Protein AF-T0ZXR5-F1 (afdb_monomer_lite)

Structure (mmCIF, N/CA/C/O backbone):
data_AF-T0ZXR5-F1
#
_entry.id   AF-T0ZXR5-F1
#
loop_
_atom_site.group_PDB
_atom_site.id
_atom_site.type_symbol
_atom_site.label_atom_id
_atom_site.label_alt_id
_atom_site.label_comp_id
_atom_site.label_asym_id
_atom_site.label_entity_id
_atom_site.label_seq_id
_atom_site.pdbx_PDB_ins_code
_atom_site.Cartn_x
_atom_site.Cartn_y
_atom_site.Cartn_z
_atom_site.occupancy
_atom_site.B_iso_or_equiv
_atom_site.auth_seq_id
_atom_site.auth_comp_id
_atom_site.auth_asym_id
_atom_site.auth_atom_id
_atom_site.pdbx_PDB_model_num
ATOM 1 N N . MET A 1 1 ? -4.164 -11.625 -8.139 1.00 89.75 1 MET A N 1
ATOM 2 C CA . MET A 1 1 ? -5.252 -11.918 -7.168 1.00 89.75 1 MET A CA 1
ATOM 3 C C . MET A 1 1 ? -4.743 -11.742 -5.740 1.00 89.75 1 MET A C 1
ATOM 5 O O . MET A 1 1 ? -3.574 -12.010 -5.513 1.00 89.75 1 MET A O 1
ATOM 9 N N . VAL A 1 2 ? -5.581 -11.328 -4.782 1.00 94.25 2 VAL A N 1
ATOM 10 C CA . VAL A 1 2 ? -5.263 -11.340 -3.337 1.00 94.25 2 VAL A CA 1
ATOM 11 C C . VAL A 1 2 ? -6.256 -12.265 -2.632 1.00 94.25 2 VAL A C 1
ATOM 13 O O . VAL A 1 2 ? -7.440 -12.245 -2.966 1.00 94.25 2 VAL A O 1
ATOM 16 N N . PHE A 1 3 ? -5.796 -13.089 -1.691 1.00 94.31 3 PHE A N 1
ATOM 17 C CA . PHE A 1 3 ? -6.615 -14.108 -1.032 1.00 94.31 3 PHE A CA 1
ATOM 18 C C . PHE A 1 3 ? -6.251 -14.312 0.445 1.00 94.31 3 PHE A C 1
ATOM 20 O O . PHE A 1 3 ? -5.234 -13.825 0.942 1.00 94.31 3 PHE A O 1
ATOM 27 N N . GLY A 1 4 ? -7.102 -15.062 1.147 1.00 91.69 4 GLY A N 1
ATOM 28 C CA . GLY A 1 4 ? -6.972 -15.339 2.576 1.00 91.69 4 GLY A CA 1
ATOM 29 C C . GLY A 1 4 ? -7.763 -14.367 3.448 1.00 91.69 4 GLY A C 1
ATOM 30 O O . GLY A 1 4 ? -8.623 -13.623 2.975 1.00 91.69 4 GLY A O 1
ATOM 31 N N . ALA A 1 5 ? -7.505 -14.414 4.751 1.00 88.19 5 ALA A N 1
ATOM 32 C CA . ALA A 1 5 ? -8.168 -13.569 5.738 1.00 88.19 5 ALA A CA 1
ATOM 33 C C . ALA A 1 5 ? -7.248 -13.330 6.935 1.00 88.19 5 ALA A C 1
ATOM 35 O O . ALA A 1 5 ? -6.415 -14.177 7.257 1.00 88.19 5 ALA A O 1
ATOM 36 N N . SER A 1 6 ? -7.442 -12.216 7.643 1.00 84.38 6 SER A N 1
ATOM 37 C CA . SER A 1 6 ? -6.588 -11.840 8.780 1.00 84.38 6 SER A CA 1
ATOM 38 C C . SER A 1 6 ? -6.521 -12.871 9.909 1.00 84.38 6 SER A C 1
ATOM 40 O O . SER A 1 6 ? -5.502 -12.965 10.577 1.00 84.38 6 SER A O 1
ATOM 42 N N . HIS A 1 7 ? -7.597 -13.634 10.114 1.00 83.81 7 HIS A N 1
ATOM 43 C CA . HIS A 1 7 ? -7.692 -14.694 11.127 1.00 83.81 7 HIS A CA 1
ATOM 44 C C . HIS A 1 7 ? -7.769 -16.098 10.503 1.00 83.81 7 HIS A C 1
ATOM 46 O O . HIS A 1 7 ? -8.128 -17.060 11.174 1.00 83.81 7 HIS A O 1
ATOM 52 N N . GLY A 1 8 ? -7.483 -16.214 9.202 1.00 85.19 8 GLY A N 1
ATOM 53 C CA . GLY A 1 8 ? -7.298 -17.505 8.540 1.00 85.19 8 GLY A CA 1
ATOM 54 C C . GLY A 1 8 ? -5.888 -18.053 8.770 1.00 85.19 8 GLY A C 1
ATOM 55 O O . GLY A 1 8 ? -5.073 -17.423 9.437 1.00 85.19 8 GLY A O 1
ATOM 56 N N . GLN A 1 9 ? -5.574 -19.199 8.163 1.00 88.50 9 GLN A N 1
ATOM 57 C CA . GLN A 1 9 ? -4.226 -19.784 8.235 1.00 88.50 9 GLN A CA 1
ATOM 58 C C . GLN A 1 9 ? -3.171 -18.911 7.540 1.00 88.50 9 GLN A C 1
ATOM 60 O O . GLN A 1 9 ? -2.047 -18.783 8.021 1.00 88.50 9 GLN A O 1
ATOM 65 N N . VAL A 1 10 ? -3.545 -18.297 6.414 1.00 91.75 10 VAL A N 1
ATOM 66 C CA . VAL A 1 10 ? -2.649 -17.487 5.585 1.00 91.75 10 VAL A CA 1
ATOM 67 C C . VAL A 1 10 ? -3.369 -16.272 5.003 1.00 91.75 10 VAL A C 1
ATOM 69 O O . VAL A 1 10 ? -4.596 -16.261 4.841 1.00 91.75 10 VAL A O 1
ATOM 72 N N . VAL A 1 11 ? -2.575 -15.279 4.617 1.00 93.56 11 VAL A N 1
ATOM 73 C CA . VAL A 1 11 ? -2.910 -14.312 3.566 1.00 93.56 11 VAL A CA 1
ATOM 74 C C . VAL A 1 11 ? -1.937 -14.487 2.407 1.00 93.56 11 VAL A C 1
ATOM 76 O O . VAL A 1 11 ? -0.812 -14.939 2.606 1.00 93.56 11 VAL A O 1
ATOM 79 N N . GLY A 1 12 ? -2.354 -14.158 1.190 1.00 95.94 12 GLY A N 1
ATOM 80 C CA . GLY A 1 12 ? -1.518 -14.389 0.019 1.00 95.94 12 GLY A CA 1
ATOM 81 C C . GLY A 1 12 ? -1.946 -13.605 -1.209 1.00 95.94 12 GLY A C 1
ATOM 82 O O . GLY A 1 12 ? -2.982 -12.934 -1.225 1.00 95.94 12 GLY A O 1
ATOM 83 N N . SER A 1 13 ? -1.107 -13.664 -2.233 1.00 97.00 13 SER A N 1
ATOM 84 C CA . SER A 1 13 ? -1.368 -13.071 -3.539 1.00 97.00 13 SER A CA 1
ATOM 85 C C . SER A 1 13 ? -0.806 -13.942 -4.649 1.00 97.00 13 SER A C 1
ATOM 87 O O . SER A 1 13 ? 0.154 -14.681 -4.459 1.00 97.00 13 SER A O 1
ATOM 89 N N . THR A 1 14 ? -1.414 -13.828 -5.821 1.00 97.56 14 THR A N 1
ATOM 90 C CA . THR A 1 14 ? -0.895 -14.381 -7.071 1.00 97.56 14 THR A CA 1
ATOM 91 C C . THR A 1 14 ? -0.619 -13.221 -8.017 1.00 97.56 14 THR A C 1
ATOM 93 O O . THR A 1 14 ? -1.530 -12.430 -8.299 1.00 97.56 14 THR A O 1
ATOM 96 N N . LEU A 1 15 ? 0.630 -13.105 -8.458 1.00 96.19 15 LEU A N 1
ATOM 97 C CA . LEU A 1 15 ? 1.124 -12.122 -9.413 1.00 96.19 15 LEU A CA 1
ATOM 98 C C . LEU A 1 15 ? 1.293 -12.796 -10.777 1.00 96.19 15 LEU A C 1
ATOM 100 O O . LEU A 1 15 ? 1.978 -13.808 -10.901 1.00 96.19 15 LEU A O 1
ATOM 104 N N . GLU A 1 16 ? 0.653 -12.228 -11.791 1.00 95.06 16 GLU A N 1
ATOM 105 C CA . GLU A 1 16 ? 0.584 -12.774 -13.148 1.00 95.06 16 GLU A CA 1
ATOM 106 C C . GLU A 1 16 ? 1.089 -11.749 -14.164 1.00 95.06 16 GLU A C 1
ATOM 108 O O . GLU A 1 16 ? 1.136 -10.553 -13.876 1.00 95.06 16 GLU A O 1
ATOM 113 N N . GLY A 1 17 ? 1.447 -12.221 -15.360 1.00 92.75 17 GLY A N 1
ATOM 114 C CA . GLY A 1 17 ? 1.861 -11.358 -16.471 1.00 92.75 17 GLY A CA 1
ATOM 115 C C . GLY A 1 17 ? 3.324 -10.912 -16.429 1.00 92.75 17 GLY A C 1
ATOM 116 O O . GLY A 1 17 ? 3.706 -10.027 -17.191 1.00 92.75 17 GLY A O 1
ATOM 117 N N . LEU A 1 18 ? 4.149 -11.513 -15.566 1.00 93.19 18 LEU A N 1
ATOM 118 C CA . LEU A 1 18 ? 5.586 -11.253 -15.557 1.00 93.19 18 LEU A CA 1
ATOM 119 C C . LEU A 1 18 ? 6.309 -12.049 -16.656 1.00 93.19 18 LEU A C 1
ATOM 121 O O . LEU A 1 18 ? 5.980 -13.217 -16.877 1.00 93.19 18 LEU A O 1
ATOM 125 N N . PRO A 1 19 ? 7.314 -11.455 -17.327 1.00 91.06 19 PRO A N 1
ATOM 126 C CA . PRO A 1 19 ? 8.178 -12.201 -18.232 1.00 91.06 19 PRO A CA 1
ATOM 127 C C . PRO A 1 19 ? 9.044 -13.194 -17.446 1.00 91.06 19 PRO A C 1
ATOM 129 O O . PRO A 1 19 ? 9.400 -12.933 -16.299 1.00 91.06 19 PRO A O 1
ATOM 132 N N . ALA A 1 20 ? 9.422 -14.305 -18.079 1.00 94.44 20 ALA A N 1
ATOM 133 C CA . ALA A 1 20 ? 10.407 -15.227 -17.518 1.00 94.44 20 ALA A CA 1
ATOM 134 C C . ALA A 1 20 ? 11.810 -14.590 -17.468 1.00 94.44 20 ALA A C 1
ATOM 136 O O . ALA A 1 20 ? 12.149 -13.739 -18.293 1.00 94.44 20 ALA A O 1
ATOM 137 N N . GLY A 1 21 ? 12.648 -15.044 -16.535 1.00 93.75 21 GLY A N 1
ATOM 138 C CA . GLY A 1 21 ? 14.042 -14.614 -16.395 1.00 93.75 21 GLY A CA 1
ATOM 139 C C . GLY A 1 21 ? 14.259 -13.371 -15.527 1.00 93.75 21 GLY A C 1
ATOM 140 O O . GLY A 1 21 ? 15.392 -12.918 -15.387 1.00 93.75 21 GLY A O 1
ATOM 141 N N . VAL A 1 22 ? 13.213 -12.825 -14.902 1.00 92.94 22 VAL A N 1
ATOM 142 C CA . VAL A 1 22 ? 13.363 -11.811 -13.843 1.00 92.94 22 VAL A CA 1
ATOM 143 C C . VAL A 1 22 ? 13.924 -12.470 -12.586 1.00 92.94 22 VAL A C 1
ATOM 145 O O . VAL A 1 22 ? 13.335 -13.430 -12.093 1.00 92.94 22 VAL A O 1
ATOM 148 N N . HIS A 1 23 ? 15.023 -11.936 -12.057 1.00 94.44 23 HIS A N 1
ATOM 149 C CA . HIS A 1 23 ? 15.612 -12.378 -10.793 1.00 94.44 23 HIS A CA 1
ATOM 150 C C . HIS A 1 23 ? 14.756 -11.947 -9.592 1.00 94.44 23 HIS A C 1
ATOM 152 O O . HIS A 1 23 ? 14.399 -10.773 -9.460 1.00 94.44 23 HIS A O 1
ATOM 158 N N . ILE A 1 24 ? 14.467 -12.886 -8.694 1.00 94.44 24 ILE A N 1
ATOM 159 C CA . ILE A 1 24 ? 13.686 -12.682 -7.478 1.00 94.44 24 ILE A CA 1
ATOM 160 C C . ILE A 1 24 ? 14.627 -12.525 -6.287 1.00 94.44 24 ILE A C 1
ATOM 162 O O . ILE A 1 24 ? 15.223 -13.475 -5.790 1.00 94.44 24 ILE A O 1
ATOM 166 N N . ASN A 1 25 ? 14.737 -11.296 -5.786 1.00 93.06 25 ASN A N 1
ATOM 167 C CA . ASN A 1 25 ? 15.528 -11.014 -4.596 1.00 93.06 25 ASN A CA 1
ATOM 168 C C . ASN A 1 25 ? 14.695 -11.237 -3.325 1.00 93.06 25 ASN A C 1
ATOM 170 O O . ASN A 1 25 ? 13.994 -10.337 -2.860 1.00 93.06 25 ASN A O 1
ATOM 174 N N . HIS A 1 26 ? 14.820 -12.426 -2.737 1.00 92.12 26 HIS A N 1
ATOM 175 C CA . HIS A 1 26 ? 14.153 -12.791 -1.485 1.00 92.12 26 HIS A CA 1
ATOM 176 C C . HIS A 1 26 ? 14.434 -11.812 -0.335 1.00 92.12 26 HIS A C 1
ATOM 178 O O . HIS A 1 26 ? 13.515 -11.443 0.394 1.00 92.12 26 HIS A O 1
ATOM 184 N N . ALA A 1 27 ? 15.672 -11.326 -0.204 1.00 92.19 27 ALA A N 1
ATOM 185 C CA . ALA A 1 27 ? 16.035 -10.381 0.850 1.00 92.19 27 ALA A CA 1
ATOM 186 C C . ALA A 1 27 ? 15.338 -9.022 0.674 1.00 92.19 27 ALA A C 1
ATOM 188 O O . ALA A 1 27 ? 14.903 -8.426 1.655 1.00 92.19 27 ALA A O 1
ATOM 189 N N . ALA A 1 28 ? 15.177 -8.556 -0.568 1.00 91.44 28 ALA A N 1
ATOM 190 C CA . ALA A 1 28 ? 14.430 -7.330 -0.846 1.00 91.44 28 ALA A CA 1
ATOM 191 C C . ALA A 1 28 ? 12.940 -7.483 -0.501 1.00 91.44 28 ALA A C 1
ATOM 193 O O . ALA A 1 28 ? 12.344 -6.555 0.042 1.00 91.44 28 ALA A O 1
ATOM 194 N N . ILE A 1 29 ? 12.339 -8.648 -0.774 1.00 94.12 29 ILE A N 1
ATOM 195 C CA . ILE A 1 29 ? 10.941 -8.915 -0.403 1.00 94.12 29 ILE A CA 1
ATOM 196 C C . ILE A 1 29 ? 10.772 -8.832 1.122 1.00 94.12 29 ILE A C 1
ATOM 198 O O . ILE A 1 29 ? 9.886 -8.128 1.611 1.00 94.12 29 ILE A O 1
ATOM 202 N N . GLU A 1 30 ? 11.653 -9.499 1.870 1.00 91.75 30 GLU A N 1
ATOM 203 C CA . GLU A 1 30 ? 11.654 -9.475 3.337 1.00 91.75 30 GLU A CA 1
ATOM 204 C C . GLU A 1 30 ? 11.908 -8.067 3.894 1.00 91.75 30 GLU A C 1
ATOM 206 O O . GLU A 1 30 ? 11.283 -7.666 4.874 1.00 91.75 30 GLU A O 1
ATOM 211 N N . GLU A 1 31 ? 12.754 -7.261 3.247 1.00 90.31 31 GLU A N 1
ATOM 212 C CA . GLU A 1 31 ? 12.958 -5.862 3.625 1.00 90.31 31 GLU A CA 1
ATOM 213 C C . GLU A 1 31 ? 11.668 -5.041 3.473 1.00 90.31 31 GLU A C 1
ATOM 215 O O . GLU A 1 31 ? 11.282 -4.302 4.383 1.00 90.31 31 GLU A O 1
ATOM 220 N N . TRP A 1 32 ? 10.960 -5.179 2.349 1.00 92.00 32 TRP A N 1
ATOM 221 C CA . TRP A 1 32 ? 9.698 -4.473 2.114 1.00 92.00 32 TRP A CA 1
ATOM 222 C C . TRP A 1 32 ? 8.589 -4.913 3.070 1.00 92.00 32 TRP A C 1
ATOM 224 O O . TRP A 1 32 ? 7.874 -4.063 3.610 1.00 92.00 32 TRP A O 1
ATOM 234 N N . LEU A 1 33 ? 8.472 -6.214 3.337 1.00 91.44 33 LEU A N 1
ATOM 235 C CA . LEU A 1 33 ? 7.557 -6.734 4.353 1.00 91.44 33 LEU A CA 1
ATOM 236 C C . LEU A 1 33 ? 7.941 -6.227 5.744 1.00 91.44 33 LEU A C 1
ATOM 238 O O . LEU A 1 33 ? 7.082 -5.746 6.481 1.00 91.44 33 LEU A O 1
ATOM 242 N N . GLY A 1 34 ? 9.235 -6.211 6.062 1.00 88.56 34 GLY A N 1
ATOM 243 C CA . GLY A 1 34 ? 9.785 -5.642 7.286 1.00 88.56 34 GLY A CA 1
ATOM 244 C C . GLY A 1 34 ? 9.443 -4.165 7.470 1.00 88.56 34 GLY A C 1
ATOM 245 O O . GLY A 1 34 ? 9.135 -3.758 8.582 1.00 88.56 34 GLY A O 1
ATOM 246 N N . ARG A 1 35 ? 9.410 -3.369 6.393 1.00 87.38 35 ARG A N 1
ATOM 247 C CA . ARG A 1 35 ? 8.976 -1.958 6.419 1.00 87.38 35 ARG A CA 1
ATOM 248 C C . ARG A 1 35 ? 7.471 -1.789 6.652 1.00 87.38 35 ARG A C 1
ATOM 250 O O . ARG A 1 35 ? 7.066 -0.730 7.127 1.00 87.38 35 ARG A O 1
ATOM 257 N N . ARG A 1 36 ? 6.662 -2.787 6.284 1.00 88.31 36 ARG A N 1
ATOM 258 C CA . ARG A 1 36 ? 5.198 -2.814 6.457 1.00 88.31 36 ARG A CA 1
ATOM 259 C C . ARG A 1 36 ? 4.783 -3.290 7.849 1.00 88.31 36 ARG A C 1
ATOM 261 O O . ARG A 1 36 ? 3.704 -2.912 8.307 1.00 88.31 36 ARG A O 1
ATOM 268 N N . LYS A 1 37 ? 5.586 -4.155 8.481 1.00 80.31 37 LYS A N 1
ATOM 269 C CA . LYS A 1 37 ? 5.245 -4.809 9.750 1.00 80.31 37 LYS A CA 1
ATOM 270 C C . LYS A 1 3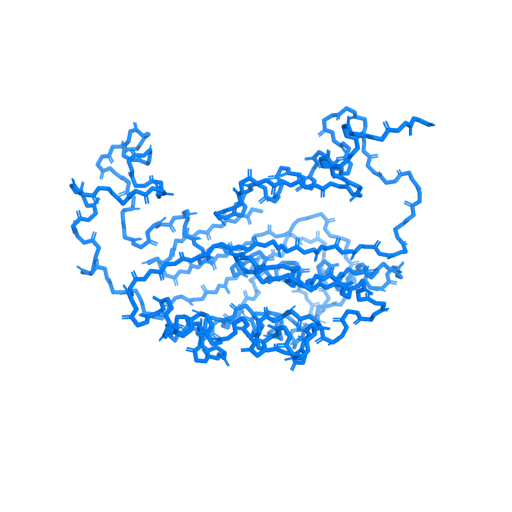7 ? 4.727 -3.801 10.793 1.00 80.31 37 LYS A C 1
ATOM 272 O O . LYS A 1 37 ? 5.284 -2.712 10.940 1.00 80.31 37 LYS A O 1
ATOM 277 N N . PRO A 1 38 ? 3.673 -4.151 11.548 1.00 63.84 38 PRO A N 1
ATOM 278 C CA . PRO A 1 38 ? 3.376 -3.451 12.790 1.00 63.84 38 PRO A CA 1
ATOM 279 C C . PRO A 1 38 ? 4.547 -3.612 13.780 1.00 63.84 38 PRO A C 1
ATOM 281 O O . PRO A 1 38 ? 5.383 -4.497 13.623 1.00 63.84 38 PRO A O 1
ATOM 284 N N . SER A 1 39 ? 4.612 -2.771 14.809 1.00 56.81 39 SER A N 1
ATOM 285 C CA . SER A 1 39 ? 5.613 -2.833 15.888 1.00 56.81 39 SER A CA 1
ATOM 286 C C . SER A 1 39 ? 7.053 -2.420 15.529 1.00 56.81 39 SER A C 1
ATOM 288 O O . SER A 1 39 ? 7.952 -2.615 16.342 1.00 56.81 39 SER A O 1
ATOM 290 N N . ILE A 1 40 ? 7.306 -1.795 14.370 1.00 57.97 40 ILE A N 1
ATOM 291 C CA . ILE A 1 40 ? 8.646 -1.249 14.032 1.00 57.97 40 ILE A CA 1
ATOM 292 C C . ILE A 1 40 ? 9.024 -0.085 14.966 1.00 57.97 40 ILE A C 1
ATOM 294 O O . ILE A 1 40 ? 10.199 0.209 15.186 1.00 57.97 40 ILE A O 1
ATOM 298 N N . SER A 1 41 ? 8.025 0.603 15.516 1.00 60.06 41 SER A N 1
ATOM 299 C CA . SER A 1 41 ? 8.218 1.740 16.412 1.00 60.06 41 SER A CA 1
ATOM 300 C C . SER A 1 41 ? 7.101 1.838 17.443 1.00 60.06 41 SER A C 1
ATOM 302 O O . SER A 1 41 ? 6.017 1.272 17.279 1.00 60.06 41 SER A O 1
ATOM 304 N N . GLU A 1 42 ? 7.345 2.620 18.494 1.00 68.75 42 GLU A N 1
ATOM 305 C CA . GLU A 1 42 ? 6.411 2.817 19.606 1.00 68.75 42 GLU A CA 1
ATOM 306 C C . GLU A 1 42 ? 5.082 3.492 19.214 1.00 68.75 42 GLU A C 1
ATOM 308 O O . GLU A 1 42 ? 4.182 3.601 20.040 1.00 68.75 42 GLU A O 1
ATOM 313 N N . ILE A 1 43 ? 4.970 3.961 17.969 1.00 65.88 43 ILE A N 1
ATOM 314 C CA . ILE A 1 43 ? 3.788 4.624 17.401 1.00 65.88 43 ILE A CA 1
ATOM 315 C C . ILE A 1 43 ? 2.925 3.683 16.542 1.00 65.88 43 ILE A C 1
ATOM 317 O O . ILE A 1 43 ? 1.961 4.123 15.921 1.00 65.88 43 ILE A O 1
ATOM 321 N N . THR A 1 44 ? 3.274 2.397 16.468 1.00 67.12 44 THR A N 1
ATOM 322 C CA . THR A 1 44 ? 2.551 1.388 15.676 1.00 67.12 44 THR A CA 1
ATOM 323 C C . THR A 1 44 ? 1.880 0.348 16.574 1.00 67.12 44 THR A C 1
ATOM 325 O O . THR A 1 44 ? 2.175 0.245 17.764 1.00 67.12 44 THR A O 1
ATOM 328 N N . THR A 1 45 ? 0.933 -0.421 16.028 1.00 61.53 45 THR A N 1
ATOM 329 C CA . THR A 1 45 ? 0.216 -1.455 16.795 1.00 61.53 45 THR A CA 1
ATOM 330 C C . THR A 1 45 ? 1.177 -2.528 17.302 1.00 61.53 45 THR A C 1
ATOM 332 O O . THR A 1 45 ? 2.029 -2.939 16.530 1.00 61.53 45 THR A O 1
ATOM 335 N N . GLN A 1 46 ? 0.967 -3.060 18.509 1.00 55.81 46 GLN A N 1
ATOM 336 C CA . GLN A 1 46 ? 1.839 -4.053 19.168 1.00 55.81 46 GLN A CA 1
ATOM 337 C C . GLN A 1 46 ? 1.667 -5.507 18.680 1.00 55.81 46 GLN A C 1
ATOM 339 O O . GLN A 1 46 ? 1.957 -6.447 19.413 1.00 55.81 46 GLN A O 1
ATOM 344 N N . ARG A 1 47 ? 1.116 -5.732 17.482 1.00 61.50 47 ARG A N 1
ATOM 345 C CA . ARG A 1 47 ? 0.949 -7.104 16.979 1.00 61.50 47 ARG A CA 1
ATOM 346 C C . ARG A 1 47 ? 2.298 -7.656 16.545 1.00 61.50 47 ARG A C 1
ATOM 348 O O . ARG A 1 47 ? 3.015 -6.990 15.798 1.00 61.50 47 ARG A O 1
ATOM 355 N N . GLU A 1 48 ? 2.606 -8.875 16.968 1.00 60.47 48 GLU A N 1
ATOM 356 C CA . GLU A 1 48 ? 3.771 -9.611 16.489 1.00 60.47 48 GLU A CA 1
ATOM 357 C C . GLU A 1 48 ? 3.379 -10.413 15.243 1.00 60.47 48 GLU A C 1
ATOM 359 O O . GLU A 1 48 ? 2.810 -11.500 15.304 1.00 60.47 48 GLU A O 1
ATOM 364 N N . GLU A 1 49 ? 3.649 -9.839 14.072 1.00 66.19 49 GLU A N 1
ATOM 365 C CA . GLU A 1 49 ? 3.485 -10.521 12.790 1.00 66.19 49 GLU A CA 1
ATOM 366 C C . GLU A 1 49 ? 4.879 -10.773 12.201 1.00 66.19 49 GLU A C 1
ATOM 368 O O . GLU A 1 49 ? 5.608 -9.840 11.867 1.00 66.19 49 GLU A O 1
ATOM 373 N N . ASP A 1 50 ? 5.274 -12.043 12.079 1.00 66.00 50 ASP A N 1
ATOM 374 C CA . ASP A 1 50 ? 6.612 -12.401 11.584 1.00 66.00 50 ASP A CA 1
ATOM 375 C C . ASP A 1 50 ? 6.765 -12.181 10.067 1.00 66.00 50 ASP A C 1
ATOM 377 O O . ASP A 1 50 ? 7.874 -12.208 9.557 1.00 66.00 50 ASP A O 1
ATOM 381 N N . ASP A 1 51 ? 5.664 -11.924 9.346 1.00 72.69 51 ASP A N 1
ATOM 382 C CA . ASP A 1 51 ? 5.552 -11.717 7.886 1.00 72.69 51 ASP A CA 1
ATOM 383 C C . ASP A 1 51 ? 6.552 -12.462 7.006 1.00 72.69 51 ASP A C 1
ATOM 385 O O . ASP A 1 51 ? 6.956 -11.946 5.972 1.00 72.69 51 ASP A O 1
ATOM 389 N N . SER A 1 52 ? 6.924 -13.683 7.379 1.00 83.19 52 SER A N 1
ATOM 390 C CA . SER A 1 52 ? 7.774 -14.494 6.522 1.00 83.19 52 SER A CA 1
ATOM 391 C C . SER A 1 52 ? 6.960 -14.928 5.312 1.00 83.19 52 SER A C 1
ATOM 393 O O . SER A 1 52 ? 5.877 -15.515 5.453 1.00 83.19 52 SER A O 1
ATOM 395 N N . VAL A 1 53 ? 7.465 -14.604 4.124 1.00 92.25 53 VAL A N 1
ATOM 396 C CA . VAL A 1 53 ? 6.808 -14.960 2.870 1.00 92.25 53 VAL A CA 1
ATOM 397 C C . VAL A 1 53 ? 7.338 -16.290 2.352 1.00 92.25 53 VAL A C 1
ATOM 399 O O . VAL A 1 53 ? 8.535 -16.562 2.357 1.00 92.25 53 VAL A O 1
ATOM 402 N N . SER A 1 54 ? 6.442 -17.141 1.864 1.00 94.62 54 SER A N 1
ATOM 403 C CA . SER A 1 54 ? 6.806 -18.318 1.077 1.00 94.62 54 SER A CA 1
ATOM 404 C C . SER A 1 54 ? 6.286 -18.164 -0.345 1.00 94.62 54 SER A C 1
ATOM 406 O O . SER A 1 54 ? 5.129 -17.796 -0.557 1.00 94.62 54 SER A O 1
ATOM 408 N N . ILE A 1 55 ? 7.145 -18.455 -1.319 1.00 96.31 55 ILE A N 1
ATOM 409 C CA . ILE A 1 55 ? 6.787 -18.486 -2.737 1.00 96.31 55 ILE A CA 1
ATOM 410 C C . ILE A 1 55 ? 6.443 -19.930 -3.098 1.00 96.31 55 ILE A C 1
ATOM 412 O O . ILE A 1 55 ? 7.255 -20.829 -2.898 1.00 96.31 55 ILE A O 1
ATOM 416 N N . LEU A 1 56 ? 5.226 -20.158 -3.590 1.00 96.50 56 LEU A N 1
ATOM 417 C CA . LEU A 1 56 ? 4.715 -21.495 -3.907 1.00 96.50 56 LEU A CA 1
ATOM 418 C C . LEU A 1 56 ? 4.877 -21.889 -5.379 1.00 96.50 56 LEU A C 1
ATOM 420 O O . LEU A 1 56 ? 4.850 -23.075 -5.697 1.00 96.50 56 LEU A O 1
ATOM 424 N N . SER A 1 57 ? 4.972 -20.914 -6.283 1.00 96.81 57 SER A N 1
ATOM 425 C CA . SER A 1 57 ? 4.991 -21.131 -7.734 1.00 96.81 57 SER A CA 1
ATOM 426 C C . SER A 1 57 ? 5.664 -19.968 -8.458 1.00 96.81 57 SER A C 1
ATOM 428 O O . SER A 1 57 ? 5.904 -18.926 -7.848 1.00 96.81 57 SER A O 1
ATOM 430 N N . GLY A 1 58 ? 5.921 -20.127 -9.759 1.00 95.88 58 GLY A N 1
ATOM 431 C CA . GLY A 1 58 ? 6.360 -19.037 -10.636 1.00 95.88 58 GLY A CA 1
ATOM 432 C C . GLY A 1 58 ? 7.849 -18.711 -10.580 1.00 95.88 58 GLY A C 1
ATOM 433 O O . GLY A 1 58 ? 8.288 -17.788 -11.263 1.00 95.88 58 GLY A O 1
ATOM 434 N N . VAL A 1 59 ? 8.623 -19.433 -9.763 1.00 96.88 59 VAL A N 1
ATOM 435 C CA . VAL A 1 59 ? 10.054 -19.196 -9.546 1.00 96.88 59 VAL A CA 1
ATOM 436 C C . VAL A 1 59 ? 10.815 -20.516 -9.584 1.00 96.88 59 VAL A C 1
ATOM 438 O O . VAL A 1 59 ? 10.438 -21.484 -8.923 1.00 96.88 59 VAL A O 1
ATOM 441 N N . LYS A 1 60 ? 11.914 -20.533 -10.335 1.00 96.44 60 LYS A N 1
ATOM 442 C CA . LYS A 1 60 ? 12.876 -21.626 -10.416 1.00 96.44 60 LYS A CA 1
ATOM 443 C C . LYS A 1 60 ? 14.290 -21.050 -10.376 1.00 96.44 60 LYS A C 1
ATOM 445 O O . LYS A 1 60 ? 14.604 -20.157 -11.154 1.00 96.44 60 LYS A O 1
ATOM 450 N N . ASP A 1 61 ? 15.129 -21.584 -9.489 1.00 95.56 61 ASP A N 1
ATOM 451 C CA . ASP A 1 61 ? 16.526 -21.159 -9.314 1.00 95.56 61 ASP A CA 1
ATOM 452 C C . ASP A 1 61 ? 16.670 -19.633 -9.099 1.00 95.56 61 ASP A C 1
ATOM 454 O O . ASP A 1 61 ? 17.559 -19.008 -9.663 1.00 95.56 61 ASP A O 1
ATOM 458 N N . ASP A 1 62 ? 15.764 -19.029 -8.318 1.00 95.50 62 ASP A N 1
ATOM 459 C CA . ASP A 1 62 ? 15.636 -17.576 -8.072 1.00 95.50 62 ASP A CA 1
ATOM 460 C C . ASP A 1 62 ? 15.251 -16.718 -9.293 1.00 95.50 62 ASP A C 1
ATOM 462 O O . ASP A 1 62 ? 15.281 -15.488 -9.233 1.00 95.50 62 ASP A O 1
ATOM 466 N N . PHE A 1 63 ? 14.811 -17.328 -10.396 1.00 96.56 63 PHE A N 1
ATOM 467 C CA . PHE A 1 63 ? 14.289 -16.620 -11.565 1.00 96.56 63 PHE A CA 1
ATOM 468 C C . PHE A 1 63 ? 12.828 -16.956 -11.825 1.00 96.56 63 PHE A C 1
ATOM 470 O O . PHE A 1 63 ? 12.375 -18.082 -11.630 1.00 96.56 63 PHE A O 1
ATOM 477 N N . THR A 1 64 ? 12.081 -15.975 -12.316 1.00 96.50 64 THR A N 1
ATOM 478 C CA . THR A 1 64 ? 10.716 -16.201 -12.796 1.00 96.50 64 THR A CA 1
ATOM 479 C C . THR A 1 64 ? 10.703 -17.169 -13.975 1.00 96.50 64 THR A C 1
ATOM 481 O O . THR A 1 64 ? 11.507 -17.049 -14.901 1.00 96.50 64 THR A O 1
ATOM 484 N N . ASP A 1 65 ? 9.777 -18.123 -13.969 1.00 95.56 65 ASP A N 1
ATOM 485 C CA . ASP A 1 65 ? 9.650 -19.130 -15.034 1.00 95.56 65 ASP A CA 1
ATOM 486 C C . ASP A 1 65 ? 8.576 -18.780 -16.085 1.00 95.56 65 ASP A C 1
ATOM 488 O O . ASP A 1 65 ? 8.354 -19.535 -17.031 1.00 95.56 65 ASP A O 1
ATOM 492 N N . GLY A 1 66 ? 7.931 -17.616 -15.938 1.00 93.88 66 GLY A N 1
ATOM 493 C CA . GLY A 1 66 ? 6.845 -17.130 -16.797 1.00 93.88 66 GLY A CA 1
ATOM 494 C C . GLY A 1 66 ? 5.452 -17.612 -16.381 1.00 93.88 66 GLY A C 1
ATOM 495 O O . GLY A 1 66 ? 4.457 -17.153 -16.943 1.00 93.88 66 GLY A O 1
ATOM 496 N N . SER A 1 67 ? 5.354 -18.507 -15.395 1.00 96.69 67 SER A N 1
ATOM 497 C CA . SER A 1 67 ? 4.088 -18.882 -14.767 1.00 96.69 67 SER A CA 1
ATOM 498 C C . SER A 1 67 ? 3.739 -17.939 -13.598 1.00 96.69 67 SER A C 1
ATOM 500 O O . SER A 1 67 ? 4.591 -17.176 -13.133 1.00 96.69 67 SER A O 1
ATOM 502 N N . PRO A 1 68 ? 2.480 -17.935 -13.120 1.00 97.44 68 PRO A N 1
ATOM 503 C CA . PRO A 1 68 ? 2.061 -17.104 -11.993 1.00 97.44 68 PRO A CA 1
ATOM 504 C C . PRO A 1 68 ? 2.899 -17.315 -10.724 1.00 97.44 68 PRO A C 1
ATOM 506 O O . PRO A 1 68 ? 3.063 -18.448 -10.257 1.00 97.44 68 PRO A O 1
ATOM 509 N N . ILE A 1 69 ? 3.345 -16.220 -10.103 1.00 97.50 69 ILE A N 1
ATOM 510 C CA . ILE A 1 69 ? 4.029 -16.260 -8.806 1.00 97.50 69 ILE A CA 1
ATOM 511 C C . ILE A 1 69 ? 2.990 -16.202 -7.698 1.00 97.50 69 ILE A C 1
ATOM 513 O O . ILE A 1 69 ? 2.235 -15.235 -7.610 1.00 97.50 69 ILE A O 1
ATOM 517 N N . THR A 1 70 ? 2.966 -17.205 -6.825 1.00 97.94 70 THR A N 1
ATOM 518 C CA . THR A 1 70 ? 2.055 -17.226 -5.674 1.00 97.94 70 THR A CA 1
ATOM 519 C C . THR A 1 70 ? 2.825 -17.036 -4.377 1.00 97.94 70 THR A C 1
ATOM 521 O O . THR A 1 70 ? 3.694 -17.838 -4.047 1.00 97.94 70 THR A O 1
ATOM 524 N N . PHE A 1 71 ? 2.463 -16.003 -3.622 1.00 97.12 71 PHE A N 1
ATOM 525 C CA . PHE A 1 71 ? 2.993 -15.688 -2.301 1.00 97.12 71 PHE A CA 1
ATOM 526 C C . PHE A 1 71 ? 2.002 -16.115 -1.222 1.00 97.12 71 PHE A C 1
ATOM 528 O O . PHE A 1 71 ? 0.805 -15.828 -1.320 1.00 97.12 71 PHE A O 1
ATOM 535 N N . ILE A 1 72 ? 2.507 -16.728 -0.155 1.00 96.19 72 ILE A N 1
ATOM 536 C CA . ILE A 1 72 ? 1.757 -16.970 1.077 1.00 96.19 72 ILE A CA 1
ATOM 537 C C . ILE A 1 72 ? 2.508 -16.404 2.276 1.00 96.19 72 ILE A C 1
ATOM 539 O O . ILE A 1 72 ? 3.732 -16.454 2.345 1.00 96.19 72 ILE A O 1
ATOM 543 N N . ILE A 1 73 ? 1.756 -15.874 3.231 1.00 93.56 73 ILE A N 1
ATOM 544 C CA . ILE A 1 73 ? 2.258 -15.362 4.500 1.00 93.56 73 ILE A CA 1
ATOM 545 C C . ILE A 1 73 ? 1.381 -15.973 5.592 1.00 93.56 73 ILE A C 1
ATOM 547 O O . ILE A 1 73 ? 0.162 -15.770 5.609 1.00 93.56 73 ILE A O 1
ATOM 551 N N . ALA A 1 74 ? 1.991 -16.746 6.488 1.00 90.56 74 ALA A N 1
ATOM 552 C CA . ALA A 1 74 ? 1.279 -17.393 7.584 1.00 90.56 74 ALA A CA 1
ATOM 553 C C . ALA A 1 74 ? 0.845 -16.373 8.648 1.00 90.56 74 ALA A C 1
ATOM 555 O O . ALA A 1 74 ? 1.583 -15.443 8.983 1.00 90.56 74 ALA A O 1
ATOM 556 N N . ASN A 1 75 ? -0.351 -16.557 9.207 1.00 86.50 75 ASN A N 1
ATOM 557 C CA . ASN A 1 75 ? -0.789 -15.805 10.381 1.00 86.50 75 ASN A CA 1
ATOM 558 C C . ASN A 1 75 ? -0.407 -16.591 11.648 1.00 86.50 75 ASN A C 1
ATOM 560 O O . ASN A 1 75 ? -0.699 -17.782 11.733 1.00 86.50 75 ASN A O 1
ATOM 564 N N . LYS A 1 76 ? 0.236 -15.939 12.628 1.00 73.50 76 LYS A N 1
ATOM 565 C CA . LYS A 1 76 ? 0.625 -16.570 13.908 1.00 73.50 76 LYS A CA 1
ATOM 566 C C . LYS A 1 76 ? -0.443 -16.409 14.995 1.00 73.50 76 LYS A C 1
ATOM 568 O O . LYS A 1 76 ? -0.854 -17.401 15.582 1.00 73.50 76 LYS A O 1
ATOM 573 N N . ASP A 1 77 ? -0.952 -15.190 15.185 1.00 61.16 77 ASP A N 1
ATOM 574 C CA . ASP A 1 77 ? -1.828 -14.844 16.315 1.00 61.16 77 ASP A CA 1
ATOM 575 C C . ASP A 1 77 ? -3.235 -14.419 15.883 1.00 61.16 77 ASP A C 1
ATOM 577 O O . ASP A 1 77 ? -3.665 -13.272 16.038 1.00 61.16 77 ASP A O 1
ATOM 581 N N . ALA A 1 78 ? -4.003 -15.370 15.354 1.00 59.94 78 ALA A N 1
ATOM 582 C CA . ALA A 1 78 ? -5.444 -15.191 15.260 1.00 59.94 78 ALA A CA 1
ATOM 583 C C . ALA A 1 78 ? -6.060 -15.490 16.635 1.00 59.94 78 ALA A C 1
ATOM 585 O O . ALA A 1 78 ? -6.179 -16.653 17.009 1.00 59.94 78 ALA A O 1
ATOM 586 N N . MET A 1 79 ? -6.465 -14.457 17.382 1.00 62.94 79 MET A N 1
ATOM 587 C CA . MET A 1 79 ? -7.288 -14.595 18.594 1.00 62.94 79 MET A CA 1
ATOM 588 C C . MET A 1 79 ? -8.744 -14.223 18.267 1.00 62.94 79 MET A C 1
ATOM 590 O O . MET A 1 79 ? -9.105 -13.044 18.314 1.00 62.94 79 MET A O 1
ATOM 594 N N . PRO A 1 80 ? -9.610 -15.192 17.913 1.00 62.00 80 PRO A N 1
ATOM 595 C CA . PRO A 1 80 ? -10.952 -14.898 17.407 1.00 62.00 80 PRO A CA 1
ATOM 596 C C . PRO A 1 80 ? -11.882 -14.290 18.466 1.00 62.00 80 PRO A C 1
ATOM 598 O O . PRO A 1 80 ? -12.794 -13.539 18.123 1.00 62.00 80 PRO A O 1
ATOM 601 N N . SER A 1 81 ? -11.637 -14.582 19.749 1.00 62.22 81 SER A N 1
ATOM 602 C CA . SER A 1 81 ? -12.491 -14.204 20.885 1.00 62.22 81 SER A CA 1
ATOM 603 C C . SER A 1 81 ? -12.652 -12.694 21.074 1.00 62.22 81 SER A C 1
ATOM 605 O O . SER A 1 81 ? -13.694 -12.256 21.553 1.00 62.22 81 SER A O 1
ATOM 607 N N . HIS A 1 82 ? -11.682 -11.880 20.648 1.00 68.00 82 HIS A N 1
ATOM 608 C CA . HIS A 1 82 ? -11.749 -10.418 20.768 1.00 68.00 82 HIS A CA 1
ATOM 609 C C . HIS A 1 82 ? -12.780 -9.749 19.845 1.00 68.00 82 HIS A C 1
ATOM 611 O O . HIS A 1 82 ? -13.010 -8.547 19.964 1.00 68.00 82 HIS A O 1
ATOM 617 N N . TYR A 1 83 ? -13.395 -10.491 18.919 1.00 71.75 83 TYR A N 1
ATOM 618 C CA . TYR A 1 83 ? -14.243 -9.926 17.863 1.00 71.75 83 TYR A CA 1
ATOM 619 C C . TYR A 1 83 ? -15.692 -10.415 17.896 1.00 71.75 83 TYR A C 1
ATOM 621 O O . TYR A 1 83 ? -16.460 -10.078 16.996 1.00 71.75 83 TYR A O 1
ATOM 629 N N . GLU A 1 84 ? -16.090 -11.184 18.911 1.00 76.69 84 GLU A N 1
ATOM 630 C CA . GLU A 1 84 ? -17.454 -11.721 19.018 1.00 76.69 84 GLU A CA 1
ATOM 631 C C . GLU A 1 84 ? -18.522 -10.617 19.069 1.00 76.69 84 GLU A C 1
ATOM 633 O O . GLU A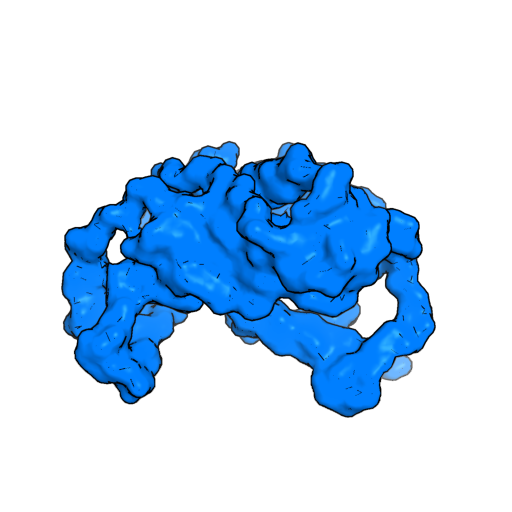 1 84 ? -19.566 -10.736 18.427 1.00 76.69 84 GLU A O 1
ATOM 638 N N . ASP A 1 85 ? -18.218 -9.486 19.707 1.00 81.19 85 ASP A N 1
ATOM 639 C CA . ASP A 1 85 ? -19.114 -8.326 19.765 1.00 81.19 85 ASP A CA 1
ATOM 640 C C . ASP A 1 85 ? -19.427 -7.738 18.375 1.00 81.19 85 ASP A C 1
ATOM 642 O O . ASP A 1 85 ? -20.502 -7.168 18.167 1.00 81.19 85 ASP A O 1
ATOM 646 N N . LEU A 1 86 ? -18.544 -7.923 17.381 1.00 81.88 86 LEU A N 1
ATOM 647 C CA . LEU A 1 86 ? -18.756 -7.437 16.009 1.00 81.88 86 LEU A CA 1
ATOM 648 C C . LEU A 1 86 ? -19.887 -8.171 15.277 1.00 81.88 86 LEU A C 1
ATOM 650 O O . LEU A 1 86 ? -20.328 -7.733 14.206 1.00 81.88 86 LEU A O 1
ATOM 654 N N . LYS A 1 87 ? -20.397 -9.273 15.843 1.00 81.56 87 LYS A N 1
ATOM 655 C CA . LYS A 1 87 ? -21.606 -9.935 15.342 1.00 81.56 87 LYS A CA 1
ATOM 656 C C . LYS A 1 87 ? -22.809 -9.004 15.353 1.00 81.56 87 LYS A C 1
ATOM 658 O O . LYS A 1 87 ? -23.580 -9.009 14.394 1.00 81.56 87 LYS A O 1
ATOM 663 N N . THR A 1 88 ? -22.952 -8.216 16.414 1.00 86.12 88 THR A N 1
ATOM 664 C CA . THR A 1 88 ? -24.144 -7.400 16.680 1.00 86.12 88 THR A CA 1
ATOM 665 C C . THR A 1 88 ? -23.835 -5.909 16.777 1.00 86.12 88 THR A C 1
ATOM 667 O O . THR A 1 88 ? -24.752 -5.094 16.704 1.00 86.12 88 THR A O 1
ATOM 670 N N . ARG A 1 89 ? -22.557 -5.530 16.902 1.00 89.56 89 ARG A N 1
ATOM 671 C CA . ARG A 1 89 ? -22.115 -4.141 17.079 1.00 89.56 89 ARG A CA 1
ATOM 672 C C . ARG A 1 89 ? -21.106 -3.757 15.989 1.00 89.56 89 ARG A C 1
ATOM 674 O O . ARG A 1 89 ? -19.901 -3.856 16.216 1.00 89.56 89 ARG A O 1
ATOM 681 N N . PRO A 1 90 ? -21.568 -3.339 14.793 1.00 89.81 90 PRO A N 1
ATOM 682 C CA . PRO A 1 90 ? -20.668 -2.917 13.723 1.00 89.81 90 PRO A CA 1
ATOM 683 C C . PRO A 1 90 ? -19.895 -1.656 14.126 1.00 89.81 90 PRO A C 1
ATOM 685 O O . PRO A 1 90 ? -20.468 -0.722 14.691 1.00 89.81 90 PRO A O 1
ATOM 688 N N . ARG A 1 91 ? -18.596 -1.605 13.815 1.00 90.56 91 ARG A N 1
ATOM 689 C CA . ARG A 1 91 ? -17.762 -0.437 14.118 1.00 90.56 91 ARG A CA 1
ATOM 690 C C . ARG A 1 91 ? -18.040 0.689 13.118 1.00 90.56 91 ARG A C 1
ATOM 692 O O . ARG A 1 91 ? -18.019 0.442 11.907 1.00 90.56 91 ARG A O 1
ATOM 699 N N . PRO A 1 92 ? -18.227 1.938 13.580 1.00 91.88 92 PRO A N 1
ATOM 700 C CA . PRO A 1 92 ? -18.265 3.093 12.694 1.00 91.88 92 PRO A CA 1
ATOM 701 C C . PRO A 1 92 ? -17.022 3.160 11.794 1.00 91.88 92 PRO A C 1
ATOM 703 O O . PRO A 1 92 ? -15.910 2.823 12.208 1.00 91.88 92 PRO A O 1
ATOM 706 N N . GLY A 1 93 ? -17.223 3.545 10.533 1.00 89.38 93 GLY A N 1
ATOM 707 C CA . GLY A 1 93 ? -16.153 3.664 9.536 1.00 89.38 93 GLY A CA 1
ATOM 708 C C . GLY A 1 93 ? -15.596 2.343 8.986 1.00 89.38 93 GLY A C 1
ATOM 709 O O . GLY A 1 93 ? -14.801 2.380 8.049 1.00 89.38 93 GLY A O 1
ATOM 710 N N . HIS A 1 94 ? -16.022 1.187 9.507 1.00 90.88 94 HIS A N 1
ATOM 711 C CA . HIS A 1 94 ? -15.593 -0.134 9.040 1.00 90.88 94 HIS A CA 1
ATOM 712 C C . HIS A 1 94 ? -16.646 -0.814 8.157 1.00 90.88 94 H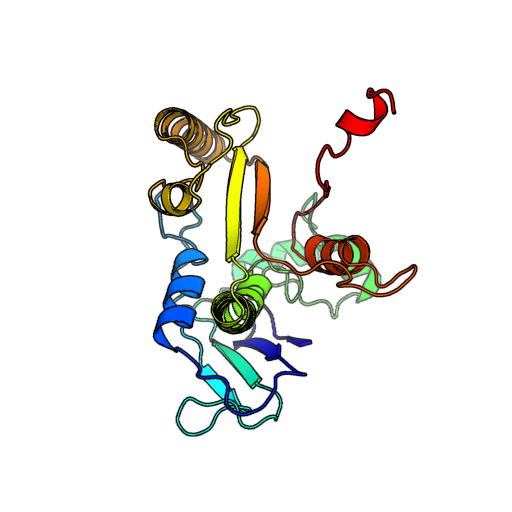IS A C 1
ATOM 714 O O . HIS A 1 94 ? -17.818 -0.441 8.126 1.00 90.88 94 HIS A O 1
ATOM 720 N N . ALA A 1 95 ? -16.224 -1.869 7.459 1.00 90.56 95 ALA A N 1
ATOM 721 C CA . ALA A 1 95 ? -17.075 -2.646 6.561 1.00 90.56 95 ALA A CA 1
ATOM 722 C C . ALA A 1 95 ? -18.006 -3.649 7.274 1.00 90.56 95 ALA A C 1
ATOM 724 O O . ALA A 1 95 ? -18.683 -4.426 6.609 1.00 90.56 95 ALA A O 1
ATOM 725 N N . ASP A 1 96 ? -18.052 -3.663 8.610 1.00 90.75 96 ASP A N 1
ATOM 726 C CA . ASP A 1 96 ? -18.766 -4.689 9.383 1.00 90.75 96 ASP A CA 1
ATOM 727 C C . ASP A 1 96 ? -20.258 -4.775 8.996 1.00 90.75 96 ASP A C 1
ATOM 729 O O . ASP A 1 96 ? -20.782 -5.867 8.756 1.00 90.75 96 ASP A O 1
ATOM 733 N N . LEU A 1 97 ? -20.934 -3.622 8.880 1.00 92.12 97 LEU A N 1
ATOM 734 C CA . LEU A 1 97 ? -22.356 -3.547 8.523 1.00 92.12 97 LEU A CA 1
ATOM 735 C C . LEU A 1 97 ? -22.604 -3.879 7.048 1.00 92.12 97 LEU A C 1
ATOM 737 O O . LEU A 1 97 ? -23.524 -4.629 6.732 1.00 92.12 97 LEU A O 1
ATOM 741 N N . THR A 1 98 ? -21.788 -3.347 6.138 1.00 93.06 98 THR A N 1
ATOM 742 C CA . THR A 1 98 ? -21.962 -3.583 4.697 1.00 93.06 98 THR A CA 1
ATOM 743 C C . THR A 1 98 ? -21.664 -5.035 4.327 1.00 93.06 98 THR A C 1
ATOM 745 O O . THR A 1 98 ? -22.366 -5.610 3.496 1.00 93.06 98 THR A O 1
ATOM 748 N N . LEU A 1 99 ? -20.695 -5.674 4.993 1.00 91.50 99 LEU A N 1
ATOM 749 C CA . LEU A 1 99 ? -20.456 -7.113 4.882 1.00 91.50 99 LEU A CA 1
ATOM 750 C C . LEU A 1 99 ? -21.649 -7.927 5.378 1.00 91.50 99 LEU A C 1
ATOM 752 O O . LEU A 1 99 ? -22.003 -8.912 4.736 1.00 91.50 99 LEU A O 1
ATOM 756 N N . PHE A 1 100 ? -22.279 -7.529 6.486 1.00 92.12 100 PHE A N 1
ATOM 757 C CA . PHE A 1 100 ? -23.497 -8.187 6.956 1.00 92.12 100 PHE A CA 1
ATOM 758 C C . PHE A 1 100 ? -24.651 -8.040 5.972 1.00 92.12 100 PHE A C 1
ATOM 760 O O . PHE A 1 100 ? -25.290 -9.029 5.640 1.00 92.12 100 PHE A O 1
ATOM 767 N N . MET A 1 101 ? -24.877 -6.842 5.437 1.00 94.00 101 MET A N 1
ATOM 768 C CA . MET A 1 101 ? -25.915 -6.628 4.426 1.00 94.00 101 MET A CA 1
ATOM 769 C C . MET A 1 101 ? -25.675 -7.460 3.159 1.00 94.00 101 MET A C 1
ATOM 771 O O . MET A 1 101 ? -26.632 -7.925 2.548 1.00 94.00 101 MET A O 1
ATOM 775 N N . LYS A 1 102 ? -24.410 -7.662 2.766 1.00 94.38 102 LYS A N 1
ATOM 776 C CA . LYS A 1 102 ? -24.052 -8.407 1.553 1.00 94.38 102 LYS A CA 1
ATOM 777 C C . LYS A 1 102 ? -24.037 -9.928 1.739 1.00 94.38 102 LYS A C 1
ATOM 779 O O . LYS A 1 102 ? -24.463 -10.643 0.839 1.00 94.38 102 LYS A O 1
ATOM 784 N N . TYR A 1 103 ? -23.511 -10.419 2.861 1.00 92.81 103 TYR A N 1
ATOM 785 C CA . TYR A 1 103 ? -23.227 -11.846 3.080 1.00 92.81 103 TYR A CA 1
ATOM 786 C C . TYR A 1 103 ? -24.012 -12.471 4.244 1.00 92.81 103 TYR A C 1
ATOM 788 O O . TYR A 1 103 ? -23.890 -13.669 4.496 1.00 92.81 103 TYR A O 1
ATOM 796 N N . GLY A 1 104 ? -24.812 -11.685 4.964 1.00 91.62 104 GLY A N 1
ATOM 797 C CA . GLY A 1 104 ? -25.614 -12.146 6.092 1.00 91.62 104 GLY A CA 1
ATOM 798 C C . GLY A 1 104 ? -24.776 -12.748 7.221 1.00 91.62 104 GLY A C 1
ATOM 799 O O . GLY A 1 104 ? -23.684 -12.274 7.563 1.00 91.62 104 GLY A O 1
ATOM 800 N N . GLU A 1 105 ? -25.304 -13.813 7.817 1.00 87.69 105 GLU A N 1
ATOM 801 C CA . GLU A 1 105 ? -24.684 -14.533 8.936 1.00 87.69 105 GLU A CA 1
ATOM 802 C C . GLU A 1 105 ? -23.403 -15.283 8.541 1.00 87.69 105 GLU A C 1
ATOM 804 O O . GLU A 1 105 ? -22.587 -15.593 9.403 1.00 87.69 105 GLU A O 1
ATOM 809 N N . PHE A 1 106 ? -23.177 -15.505 7.242 1.00 88.62 106 PHE A N 1
ATOM 810 C CA . PHE A 1 106 ? -22.005 -16.216 6.722 1.00 88.62 106 PHE A CA 1
ATOM 811 C C . PHE A 1 106 ? -20.760 -15.331 6.581 1.00 88.62 106 PHE A C 1
ATOM 813 O O . PHE A 1 106 ? -19.702 -15.806 6.163 1.00 88.62 106 PHE A O 1
ATOM 820 N N . ARG A 1 107 ? -20.856 -14.033 6.900 1.00 88.25 107 ARG A N 1
ATOM 821 C CA . ARG A 1 107 ? -19.697 -13.136 6.863 1.00 88.25 107 ARG A CA 1
ATOM 822 C C . ARG A 1 107 ? -18.639 -13.589 7.873 1.00 88.25 107 ARG A C 1
ATOM 824 O O . ARG A 1 107 ? -18.947 -13.889 9.025 1.00 88.25 107 ARG A O 1
ATOM 831 N N . ASN A 1 108 ? -17.372 -13.509 7.484 1.00 83.56 108 ASN A N 1
ATOM 832 C CA . ASN A 1 108 ? -16.282 -13.618 8.444 1.00 83.56 108 ASN A CA 1
ATOM 833 C C . ASN A 1 108 ? -16.112 -12.277 9.182 1.00 83.56 108 ASN A C 1
ATOM 835 O O . ASN A 1 108 ? -15.545 -11.331 8.636 1.00 83.56 108 ASN A O 1
ATOM 839 N N . TYR A 1 109 ? -16.635 -12.192 10.406 1.00 79.81 109 TYR A N 1
ATOM 840 C CA . TYR A 1 109 ? -16.538 -11.004 11.264 1.00 79.81 109 TYR A CA 1
ATOM 841 C C . TYR A 1 109 ? -15.234 -10.959 12.086 1.00 79.81 109 TYR A C 1
ATOM 843 O O . TYR A 1 109 ? -14.919 -9.926 12.679 1.00 79.81 109 TYR A O 1
ATOM 851 N N . SER A 1 110 ? -14.443 -12.038 12.110 1.00 78.62 110 SER A N 1
ATOM 852 C CA . SER A 1 110 ? -13.194 -12.106 12.872 1.00 78.62 110 SER A CA 1
ATOM 853 C C . SER A 1 110 ? -12.126 -11.197 12.251 1.00 78.62 110 SER A C 1
ATOM 855 O O . SER A 1 110 ? -11.668 -11.408 11.125 1.00 78.62 110 SER A O 1
ATOM 857 N N . GLY A 1 111 ? -11.748 -10.139 12.978 1.00 69.69 111 GLY A N 1
ATOM 858 C CA . GLY A 1 111 ? -10.678 -9.206 12.607 1.00 69.69 111 GLY A CA 1
ATOM 859 C C . GLY A 1 111 ? -10.782 -8.570 11.221 1.00 69.69 111 GLY A C 1
ATOM 860 O O . GLY A 1 111 ? -9.753 -8.304 10.589 1.00 69.69 111 GLY A O 1
ATOM 861 N N . GLY A 1 112 ? -12.007 -8.350 10.735 1.00 73.12 112 GLY A N 1
ATOM 862 C CA . GLY A 1 112 ? -12.284 -7.742 9.430 1.00 73.12 112 GLY A CA 1
ATOM 863 C C . GLY A 1 112 ? -12.115 -8.672 8.221 1.00 73.12 112 GLY A C 1
ATOM 864 O O . GLY A 1 112 ? -12.250 -8.207 7.090 1.00 73.12 112 GLY A O 1
ATOM 865 N N . GLY A 1 113 ? -11.824 -9.962 8.429 1.00 81.38 113 GLY A N 1
ATOM 866 C CA . GLY A 1 113 ? -11.765 -10.964 7.362 1.00 81.38 113 GLY A CA 1
ATOM 867 C C . GLY A 1 113 ? -10.832 -10.582 6.204 1.00 81.38 113 GLY A C 1
ATOM 868 O O . GLY A 1 113 ? -9.687 -10.181 6.419 1.00 81.38 113 GLY A O 1
ATOM 869 N N . PHE A 1 114 ? -11.338 -10.699 4.972 1.00 82.19 114 PHE A N 1
ATOM 870 C CA . PHE A 1 114 ? -10.631 -10.351 3.729 1.00 82.19 114 PHE A CA 1
ATOM 871 C C . PHE A 1 114 ? -10.621 -8.841 3.417 1.00 82.19 114 PHE A C 1
ATOM 873 O O . PHE A 1 114 ? -10.064 -8.429 2.407 1.00 82.19 114 PHE A O 1
ATOM 880 N N . LEU A 1 115 ? -11.235 -8.003 4.260 1.00 85.44 115 LEU A N 1
ATOM 881 C CA . LEU A 1 115 ? -11.179 -6.535 4.158 1.00 85.44 115 LEU A CA 1
ATOM 882 C C . LEU A 1 115 ? -10.214 -5.918 5.181 1.00 85.44 115 LEU A C 1
ATOM 884 O O . LEU A 1 115 ? -10.151 -4.701 5.347 1.00 85.44 115 LEU A O 1
ATOM 888 N N . SER A 1 116 ? -9.480 -6.759 5.906 1.00 86.69 116 SER A N 1
ATOM 889 C CA . SER A 1 116 ? -8.503 -6.328 6.894 1.00 86.69 116 SER A CA 1
ATOM 890 C C . SER A 1 116 ? -7.297 -5.649 6.243 1.00 86.69 116 SER A C 1
ATOM 892 O O . SER A 1 116 ? -6.837 -6.067 5.181 1.00 86.69 116 SER A O 1
ATOM 894 N N . GLY A 1 117 ? -6.686 -4.692 6.950 1.00 87.69 117 GLY A N 1
ATOM 895 C CA . GLY A 1 117 ? -5.382 -4.130 6.577 1.00 87.69 117 GLY A CA 1
ATOM 896 C C . GLY A 1 117 ? -4.282 -5.192 6.429 1.00 87.69 117 GLY A C 1
ATOM 897 O O . GLY A 1 117 ? -3.321 -4.975 5.696 1.00 87.69 117 GLY A O 1
ATOM 898 N N . ARG A 1 118 ? -4.460 -6.383 7.027 1.00 88.44 118 ARG A N 1
ATOM 899 C CA . ARG A 1 118 ? -3.582 -7.550 6.837 1.00 88.44 118 ARG A CA 1
ATOM 900 C C . ARG A 1 118 ? -3.412 -7.936 5.363 1.00 88.44 118 ARG A C 1
ATOM 902 O O . ARG A 1 118 ? -2.338 -8.383 4.974 1.00 88.44 118 ARG A O 1
ATOM 909 N N . MET A 1 119 ? -4.428 -7.701 4.531 1.00 91.50 119 MET A N 1
ATOM 910 C CA . MET A 1 119 ? -4.390 -8.014 3.098 1.00 91.50 119 MET A CA 1
ATOM 911 C C . MET A 1 119 ? -3.394 -7.152 2.310 1.00 91.50 119 MET A C 1
ATOM 913 O O . MET A 1 119 ? -3.107 -7.451 1.156 1.00 91.50 119 MET A O 1
ATOM 917 N N . THR A 1 120 ? -2.821 -6.113 2.924 1.00 93.88 120 THR A N 1
ATOM 918 C CA . THR A 1 120 ? -1.738 -5.334 2.310 1.00 93.88 120 THR A CA 1
ATOM 919 C C . THR A 1 120 ? -0.388 -6.051 2.356 1.00 93.88 120 THR A C 1
ATOM 921 O O . THR A 1 120 ? 0.448 -5.789 1.501 1.00 93.88 120 THR A O 1
ATOM 924 N N . ALA A 1 121 ? -0.167 -7.004 3.272 1.00 93.88 121 ALA A N 1
ATOM 925 C CA . ALA A 1 121 ? 1.071 -7.788 3.323 1.00 93.88 121 ALA A CA 1
ATOM 926 C C . ALA A 1 121 ? 1.369 -8.543 2.011 1.00 93.88 121 ALA A C 1
ATOM 928 O O . ALA A 1 121 ? 2.438 -8.334 1.436 1.00 93.88 121 ALA A O 1
ATOM 929 N N . PRO A 1 122 ? 0.434 -9.333 1.450 1.00 94.81 122 PRO A N 1
ATOM 930 C CA . PRO A 1 122 ? 0.676 -9.988 0.167 1.00 94.81 122 PRO A CA 1
ATOM 931 C C . PRO A 1 122 ? 0.755 -9.014 -1.023 1.00 94.81 122 PRO A C 1
ATOM 933 O O . PRO A 1 122 ? 1.380 -9.341 -2.032 1.00 94.81 122 PRO A O 1
ATOM 936 N N . LEU A 1 123 ? 0.167 -7.814 -0.922 1.00 95.12 123 LEU A N 1
ATOM 937 C CA . LEU A 1 123 ? 0.362 -6.752 -1.919 1.00 95.12 123 LEU A CA 1
ATOM 938 C C . LEU A 1 123 ? 1.781 -6.180 -1.862 1.00 95.12 123 LEU A C 1
ATOM 940 O O . LEU A 1 123 ? 2.365 -5.932 -2.908 1.00 95.12 123 LEU A O 1
ATOM 944 N N . VAL A 1 124 ? 2.350 -6.007 -0.666 1.00 95.25 124 VAL A N 1
ATOM 945 C CA . VAL A 1 124 ? 3.738 -5.558 -0.486 1.00 95.25 124 VAL A CA 1
ATOM 946 C C . VAL A 1 124 ? 4.726 -6.599 -1.014 1.00 95.25 124 VAL A C 1
ATOM 948 O O . VAL A 1 124 ? 5.668 -6.225 -1.709 1.00 95.25 124 VAL A O 1
ATOM 951 N N . ALA A 1 125 ? 4.482 -7.892 -0.773 1.00 95.38 125 ALA A N 1
ATOM 952 C CA . ALA A 1 125 ? 5.309 -8.960 -1.337 1.00 95.38 125 ALA A CA 1
ATOM 953 C C . ALA A 1 125 ? 5.330 -8.904 -2.877 1.00 95.38 125 ALA A C 1
ATOM 955 O O . ALA A 1 125 ? 6.395 -8.772 -3.477 1.00 95.38 125 ALA A O 1
ATOM 956 N N . ALA A 1 126 ? 4.157 -8.893 -3.518 1.00 95.75 126 ALA A N 1
ATOM 957 C CA . ALA A 1 126 ? 4.057 -8.763 -4.974 1.00 95.75 126 ALA A CA 1
ATOM 958 C C . ALA A 1 126 ? 4.647 -7.434 -5.485 1.00 95.75 126 ALA A C 1
ATOM 960 O O . ALA A 1 126 ? 5.385 -7.408 -6.468 1.00 95.75 126 ALA A O 1
ATOM 961 N N . GLY A 1 127 ? 4.365 -6.334 -4.784 1.00 95.06 127 GLY A N 1
ATOM 962 C CA . GLY A 1 127 ? 4.854 -5.000 -5.108 1.00 95.06 127 GLY A CA 1
ATOM 963 C C . GLY A 1 127 ? 6.376 -4.920 -5.099 1.00 95.06 127 GLY A C 1
ATOM 964 O O . GLY A 1 127 ? 6.944 -4.293 -5.982 1.00 95.06 127 GLY A O 1
ATOM 965 N N . SER A 1 128 ? 7.050 -5.603 -4.172 1.00 94.31 128 SER A N 1
ATOM 966 C CA . SER A 1 128 ? 8.515 -5.613 -4.110 1.00 94.31 128 SER A CA 1
ATOM 967 C C . SER A 1 128 ? 9.171 -6.254 -5.342 1.00 94.31 128 SER A C 1
ATOM 969 O O . SER A 1 128 ? 10.182 -5.744 -5.824 1.00 94.31 128 SER A O 1
ATOM 971 N N . VAL A 1 129 ? 8.554 -7.288 -5.928 1.00 94.81 129 VAL A N 1
ATOM 972 C CA . VAL A 1 129 ? 8.993 -7.859 -7.213 1.00 94.81 129 VAL A CA 1
ATOM 973 C C . VAL A 1 129 ? 8.799 -6.848 -8.344 1.00 94.81 129 VAL A C 1
ATOM 975 O O . VAL A 1 129 ? 9.725 -6.607 -9.120 1.00 94.81 129 VAL A O 1
ATOM 978 N N . CYS A 1 130 ? 7.637 -6.189 -8.402 1.00 94.75 130 CYS A N 1
ATOM 979 C CA . CYS A 1 130 ? 7.386 -5.127 -9.381 1.00 94.75 130 CYS A CA 1
ATOM 980 C C . CYS A 1 130 ? 8.389 -3.970 -9.241 1.00 94.75 130 CYS A C 1
ATOM 982 O O . CYS A 1 130 ? 8.883 -3.466 -10.244 1.00 94.75 130 CYS A O 1
ATOM 984 N N . MET A 1 131 ? 8.740 -3.583 -8.012 1.00 92.50 131 MET A N 1
ATOM 985 C CA . MET A 1 131 ? 9.737 -2.548 -7.727 1.00 92.50 131 MET A CA 1
ATOM 986 C C . MET A 1 131 ? 11.116 -2.909 -8.283 1.00 92.50 131 MET A C 1
ATOM 988 O O . MET A 1 131 ? 11.769 -2.057 -8.880 1.00 92.50 131 MET A O 1
ATOM 992 N N . SER A 1 132 ? 11.556 -4.164 -8.138 1.00 90.50 132 SER A N 1
ATOM 993 C CA . SER A 1 132 ? 12.823 -4.624 -8.722 1.00 90.50 132 SER A CA 1
ATOM 994 C C . SER A 1 132 ? 12.814 -4.567 -10.252 1.00 90.50 132 SER A C 1
ATOM 996 O O . SER A 1 132 ? 13.800 -4.138 -10.848 1.00 90.50 132 SER A O 1
ATOM 998 N N . ILE A 1 133 ? 11.698 -4.938 -10.890 1.00 92.69 133 ILE A N 1
ATOM 999 C CA . ILE A 1 133 ? 11.541 -4.861 -12.352 1.00 92.69 133 ILE A CA 1
ATOM 1000 C C . ILE A 1 133 ? 11.591 -3.406 -12.829 1.00 92.69 133 ILE A C 1
ATOM 1002 O O . ILE A 1 133 ? 12.342 -3.084 -13.748 1.00 92.69 133 ILE A O 1
ATOM 1006 N N . LEU A 1 134 ? 10.820 -2.524 -12.188 1.00 93.81 134 LEU A N 1
ATOM 1007 C CA . LEU A 1 134 ? 10.779 -1.099 -12.518 1.00 93.81 134 LEU A CA 1
ATOM 1008 C C . LEU A 1 134 ? 12.154 -0.450 -12.343 1.00 93.81 134 LEU A C 1
ATOM 1010 O O . LEU A 1 134 ? 12.621 0.242 -13.246 1.00 93.81 134 LEU A O 1
ATOM 1014 N N . SER A 1 135 ? 12.842 -0.751 -11.240 1.00 92.00 135 SER A N 1
ATOM 1015 C CA . SER A 1 135 ? 14.197 -0.262 -10.988 1.00 92.00 135 SER A CA 1
ATOM 1016 C C . SER A 1 135 ? 15.180 -0.714 -12.074 1.00 92.00 135 SER A C 1
ATOM 1018 O O . SER A 1 135 ? 15.955 0.101 -12.574 1.00 92.00 135 SER A O 1
ATOM 1020 N N . GLY A 1 136 ? 15.097 -1.975 -12.519 1.00 91.00 136 GLY A N 1
ATOM 1021 C CA . GLY A 1 136 ? 15.887 -2.488 -13.645 1.00 91.00 136 GLY A CA 1
ATOM 1022 C C . GLY A 1 136 ? 15.592 -1.794 -14.983 1.00 91.00 136 GLY A C 1
ATOM 1023 O O . GLY A 1 136 ? 16.467 -1.727 -15.842 1.00 91.00 136 GLY A O 1
ATOM 1024 N N . ALA A 1 137 ? 14.392 -1.229 -15.142 1.00 92.88 137 ALA A N 1
ATOM 1025 C CA . ALA A 1 137 ? 13.997 -0.413 -16.289 1.00 92.88 137 ALA A CA 1
ATOM 1026 C C . ALA A 1 137 ? 14.345 1.084 -16.135 1.00 92.88 137 ALA A C 1
ATOM 1028 O O . ALA A 1 137 ? 13.975 1.887 -16.989 1.00 92.88 137 ALA A O 1
ATOM 1029 N N . GLY A 1 138 ? 15.039 1.478 -15.060 1.00 94.75 138 GLY A N 1
ATOM 1030 C CA . GLY A 1 138 ? 15.361 2.880 -14.773 1.00 94.75 138 GLY A CA 1
ATOM 1031 C C . GLY A 1 138 ? 14.177 3.698 -14.246 1.00 94.75 138 GLY A C 1
ATOM 1032 O O . GLY A 1 138 ? 14.239 4.927 -14.255 1.00 94.75 138 GLY A O 1
ATOM 1033 N N . ILE A 1 139 ? 13.109 3.031 -13.795 1.00 95.50 139 ILE A N 1
ATOM 1034 C CA . ILE A 1 139 ? 11.927 3.656 -13.201 1.00 95.50 139 ILE A CA 1
ATOM 1035 C C . ILE A 1 139 ? 12.051 3.590 -11.681 1.00 95.50 139 ILE A C 1
ATOM 1037 O O . ILE A 1 139 ? 12.118 2.515 -11.086 1.00 95.50 139 ILE A O 1
ATOM 1041 N N . ASP A 1 140 ? 12.051 4.756 -11.051 1.00 92.06 140 ASP A N 1
ATOM 1042 C CA . ASP A 1 140 ? 12.202 4.914 -9.612 1.00 92.06 140 ASP A CA 1
ATOM 1043 C C . ASP A 1 140 ? 10.862 5.316 -8.986 1.00 92.06 140 ASP A C 1
ATOM 1045 O O . ASP A 1 140 ? 10.250 6.309 -9.385 1.00 92.06 140 ASP A O 1
ATOM 1049 N N . VAL A 1 141 ? 10.388 4.527 -8.021 1.00 91.88 141 VAL A N 1
ATOM 1050 C CA . VAL A 1 141 ? 9.099 4.725 -7.347 1.00 91.88 141 VAL A CA 1
ATOM 1051 C C . VAL A 1 141 ? 9.348 4.947 -5.869 1.00 91.88 141 VAL A C 1
ATOM 1053 O O . VAL A 1 141 ? 9.996 4.149 -5.199 1.00 91.88 141 VAL A O 1
ATOM 1056 N N . ASN A 1 142 ? 8.792 6.023 -5.337 1.00 88.62 142 ASN A N 1
ATOM 1057 C CA . ASN A 1 142 ? 9.066 6.437 -3.977 1.00 88.62 142 ASN A CA 1
ATOM 1058 C C . ASN A 1 142 ? 7.839 7.016 -3.308 1.00 88.62 142 ASN A C 1
ATOM 1060 O O . ASN A 1 142 ? 7.065 7.720 -3.946 1.00 88.62 142 ASN A O 1
ATOM 1064 N N . GLY A 1 143 ? 7.693 6.765 -2.010 1.00 90.19 143 GLY A N 1
ATOM 1065 C CA . GLY A 1 143 ? 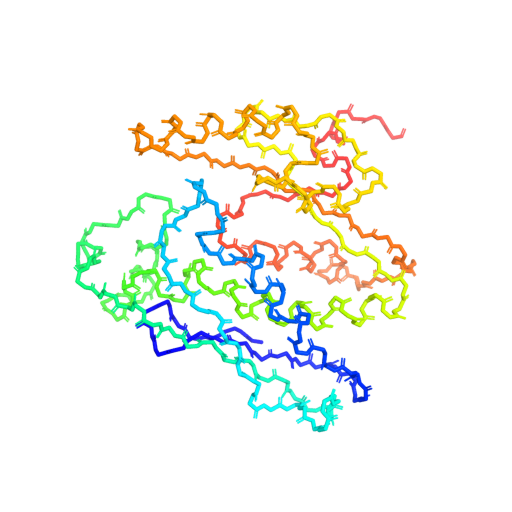6.590 7.297 -1.228 1.00 90.19 143 GLY A CA 1
ATOM 1066 C C . GLY A 1 143 ? 7.024 7.748 0.156 1.00 90.19 143 GLY A C 1
ATOM 1067 O O . GLY A 1 143 ? 7.947 7.185 0.742 1.00 90.19 143 GLY A O 1
ATOM 1068 N N . TRP A 1 144 ? 6.345 8.767 0.667 1.00 91.44 144 TRP A N 1
ATOM 1069 C CA . TRP A 1 144 ? 6.555 9.303 2.007 1.00 91.44 144 TRP A CA 1
ATOM 1070 C C . TRP A 1 144 ? 5.246 9.827 2.586 1.00 91.44 144 TRP A C 1
ATOM 1072 O O . TRP A 1 144 ? 4.268 10.050 1.868 1.00 91.44 144 TRP A O 1
ATOM 1082 N N . VAL A 1 145 ? 5.223 10.040 3.896 1.00 93.75 145 VAL A N 1
ATOM 1083 C CA . VAL A 1 145 ? 4.086 10.686 4.550 1.00 93.75 145 VAL A CA 1
ATOM 1084 C C . VAL A 1 145 ? 4.226 12.194 4.375 1.00 93.75 145 VAL A C 1
ATOM 1086 O O . VAL A 1 145 ? 5.197 12.797 4.824 1.00 93.75 145 VAL A O 1
ATOM 1089 N N . GLN A 1 146 ? 3.265 12.799 3.682 1.00 93.69 146 GLN A N 1
ATOM 1090 C CA . GLN A 1 146 ? 3.201 14.239 3.445 1.00 93.69 146 GLN A CA 1
ATOM 1091 C C . GLN A 1 146 ? 2.642 14.968 4.669 1.00 93.69 146 GLN A C 1
ATOM 1093 O O . GLN A 1 146 ? 3.129 16.038 5.039 1.00 93.69 146 GLN A O 1
ATOM 1098 N N . SER A 1 147 ? 1.632 14.381 5.314 1.00 95.31 147 SER A N 1
ATOM 1099 C CA . SER A 1 147 ? 1.029 14.943 6.518 1.00 95.31 147 SER A CA 1
ATOM 1100 C C . SER A 1 147 ? 0.404 13.885 7.416 1.00 95.31 147 SER A C 1
ATOM 1102 O O . SER A 1 147 ? -0.015 12.821 6.958 1.00 95.31 147 SER A O 1
ATOM 1104 N N . ILE A 1 148 ? 0.304 14.208 8.703 1.00 96.81 148 ILE A N 1
ATOM 1105 C CA . ILE A 1 148 ? -0.484 13.483 9.702 1.00 96.81 148 ILE A CA 1
ATOM 1106 C C . ILE A 1 148 ? -1.329 14.531 10.419 1.00 96.81 148 ILE A C 1
ATOM 1108 O O . ILE A 1 148 ? -0.794 15.439 11.056 1.00 96.81 148 ILE A O 1
ATOM 1112 N N . GLY A 1 149 ? -2.652 14.443 10.291 1.00 96.12 149 GLY A N 1
ATOM 1113 C CA . GLY A 1 149 ? -3.544 15.502 10.760 1.00 96.12 149 GLY A CA 1
ATOM 1114 C C . GLY A 1 149 ? -3.211 16.866 10.149 1.00 96.12 149 GLY A C 1
ATOM 1115 O O . GLY A 1 149 ? -3.198 17.029 8.932 1.00 96.12 149 GLY A O 1
ATOM 1116 N N . ASN A 1 150 ? -2.945 17.849 11.008 1.00 95.12 150 ASN A N 1
ATOM 1117 C CA . ASN A 1 150 ? -2.544 19.208 10.634 1.00 95.12 150 ASN A CA 1
ATOM 1118 C C . ASN A 1 150 ? -1.018 19.417 10.589 1.00 95.12 150 ASN A C 1
ATOM 1120 O O . ASN A 1 150 ? -0.567 20.541 10.370 1.00 95.12 150 ASN A O 1
ATOM 1124 N N . ILE A 1 151 ? -0.227 18.369 10.829 1.00 95.94 151 ILE A N 1
ATOM 1125 C CA . ILE A 1 151 ? 1.234 18.412 10.774 1.00 95.94 151 ILE A CA 1
ATOM 1126 C C . ILE A 1 151 ? 1.651 17.997 9.365 1.00 95.94 151 ILE A C 1
ATOM 1128 O O . ILE A 1 151 ? 1.473 16.844 8.979 1.00 95.94 151 ILE A O 1
ATOM 1132 N N . GLU A 1 152 ? 2.186 18.939 8.595 1.00 93.88 152 GLU A N 1
ATOM 1133 C CA . GLU A 1 152 ? 2.555 18.753 7.190 1.00 93.88 152 GLU A CA 1
ATOM 1134 C C . GLU A 1 152 ? 4.008 19.173 6.956 1.00 93.88 152 GLU A C 1
ATOM 1136 O O . GLU A 1 152 ? 4.455 20.208 7.458 1.00 93.88 152 GLU A O 1
ATOM 1141 N N . THR A 1 153 ? 4.739 18.390 6.159 1.00 90.12 153 THR A N 1
ATOM 1142 C CA . THR A 1 153 ? 6.070 18.791 5.698 1.00 90.12 153 THR A CA 1
ATOM 1143 C C . THR A 1 153 ? 5.983 19.723 4.494 1.00 90.12 153 THR A C 1
ATOM 1145 O O . THR A 1 153 ? 5.249 19.486 3.535 1.00 90.12 153 THR A O 1
ATOM 1148 N N . LYS A 1 154 ? 6.782 20.792 4.518 1.00 84.00 154 LYS A N 1
ATOM 1149 C CA . LYS A 1 154 ? 6.964 21.675 3.356 1.00 84.00 154 LYS A CA 1
ATOM 1150 C C . LYS A 1 154 ? 8.072 21.192 2.425 1.00 84.00 154 LYS A C 1
ATOM 1152 O O . LYS A 1 154 ? 8.247 21.771 1.353 1.00 84.00 154 LYS A O 1
ATOM 1157 N N . LEU A 1 155 ? 8.831 20.176 2.835 1.00 74.12 155 LEU A N 1
ATOM 1158 C CA . LEU A 1 155 ? 9.904 19.635 2.024 1.00 74.12 155 LEU A CA 1
ATOM 1159 C C . LEU A 1 155 ? 9.300 18.869 0.852 1.00 74.12 155 LEU A C 1
ATOM 1161 O O . LEU A 1 155 ? 8.659 17.832 1.005 1.00 74.12 155 LEU A O 1
ATOM 1165 N N . GLN A 1 156 ? 9.546 19.390 -0.343 1.00 65.38 156 GLN A N 1
ATOM 1166 C CA . GLN A 1 156 ? 9.464 18.603 -1.560 1.00 65.38 156 GLN A CA 1
ATOM 1167 C C . GLN A 1 156 ? 10.716 17.733 -1.546 1.00 65.38 156 GLN A C 1
ATOM 1169 O O . GLN A 1 156 ? 11.806 18.222 -1.823 1.00 65.38 156 GLN A O 1
ATOM 1174 N N . ALA A 1 157 ? 10.603 16.493 -1.074 1.00 56.16 157 ALA A N 1
ATOM 1175 C CA . ALA A 1 157 ? 11.769 15.641 -0.885 1.00 56.16 157 ALA A CA 1
ATOM 1176 C C . ALA A 1 157 ? 12.462 15.383 -2.235 1.00 56.16 157 ALA A C 1
ATOM 1178 O O . ALA A 1 157 ? 12.031 14.531 -3.012 1.00 56.16 157 ALA A O 1
ATOM 1179 N N . GLU A 1 158 ? 13.556 16.098 -2.515 1.00 55.84 158 GLU A N 1
ATOM 1180 C CA . GLU A 1 158 ? 14.407 15.817 -3.679 1.00 55.84 158 GLU A CA 1
ATOM 1181 C C . GLU A 1 158 ? 15.184 14.499 -3.529 1.00 55.84 158 GLU A C 1
ATOM 1183 O O . GLU A 1 158 ? 15.748 14.009 -4.505 1.00 55.84 158 GLU A O 1
ATOM 1188 N N . THR A 1 159 ? 15.112 13.839 -2.366 1.00 56.38 159 THR A N 1
ATOM 1189 C CA . THR A 1 159 ? 15.665 12.493 -2.184 1.00 56.38 159 THR A CA 1
ATOM 1190 C C . THR A 1 159 ? 14.774 11.639 -1.271 1.00 56.38 159 THR A C 1
ATOM 1192 O O . THR A 1 159 ? 14.792 11.794 -0.048 1.00 56.38 159 THR A O 1
ATOM 1195 N N . PRO A 1 160 ? 14.007 10.694 -1.835 1.00 58.88 160 PRO A N 1
ATOM 1196 C CA . PRO A 1 160 ? 13.124 9.786 -1.100 1.00 58.88 160 PRO A CA 1
ATOM 1197 C C . PRO A 1 160 ? 13.753 8.915 -0.008 1.00 58.88 160 PRO A C 1
ATOM 1199 O O . PRO A 1 160 ? 13.045 8.412 0.864 1.00 58.88 160 PRO A O 1
ATOM 1202 N N . SER A 1 161 ? 15.075 8.732 -0.022 1.00 64.50 161 SER A N 1
ATOM 1203 C CA . SER A 1 161 ? 15.783 7.938 0.987 1.00 64.50 161 SER A CA 1
ATOM 1204 C C . SER A 1 161 ? 15.626 8.499 2.405 1.00 64.50 161 SER A C 1
ATOM 1206 O O . SER A 1 161 ? 15.612 7.727 3.362 1.00 64.50 161 SER A O 1
ATOM 1208 N N . ALA A 1 162 ? 15.421 9.813 2.552 1.00 71.88 162 ALA A N 1
ATOM 1209 C CA . ALA A 1 162 ? 15.202 10.455 3.849 1.00 71.88 162 ALA A CA 1
ATOM 1210 C C . ALA A 1 162 ? 13.876 10.044 4.514 1.00 71.88 162 ALA A C 1
ATOM 1212 O O . ALA A 1 162 ? 13.781 10.029 5.736 1.00 71.88 162 ALA A O 1
ATOM 1213 N N . ALA A 1 163 ? 12.857 9.639 3.747 1.00 82.69 163 ALA A N 1
ATOM 1214 C CA . ALA A 1 163 ? 11.625 9.115 4.338 1.00 82.69 163 ALA A CA 1
ATOM 1215 C C . ALA A 1 163 ? 11.884 7.806 5.096 1.00 82.69 163 ALA A C 1
ATOM 1217 O O . ALA A 1 163 ? 11.169 7.468 6.038 1.00 82.69 163 ALA A O 1
ATOM 1218 N N . TYR A 1 164 ? 12.925 7.059 4.717 1.00 83.12 164 TYR A N 1
ATOM 1219 C CA . TYR A 1 164 ? 13.241 5.805 5.382 1.00 83.12 164 TYR A CA 1
ATOM 1220 C C . TYR A 1 164 ? 14.048 5.9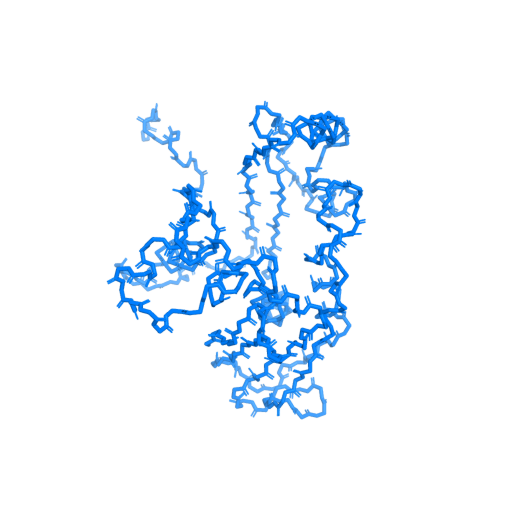66 6.675 1.00 83.12 164 TYR A C 1
ATOM 1222 O O . TYR A 1 164 ? 14.118 5.007 7.444 1.00 83.12 164 TYR A O 1
ATOM 1230 N N . SER A 1 165 ? 14.602 7.155 6.944 1.00 84.00 165 SER A N 1
ATOM 1231 C CA . SER A 1 165 ? 15.380 7.441 8.156 1.00 84.00 165 SER A CA 1
ATOM 1232 C C . SER A 1 165 ? 14.546 7.972 9.327 1.00 84.00 165 SER A C 1
ATOM 1234 O O . SER A 1 165 ? 15.060 8.050 10.442 1.00 84.00 165 SER A O 1
ATOM 1236 N N . THR A 1 166 ? 13.275 8.316 9.106 1.00 88.50 166 THR A N 1
ATOM 1237 C CA . THR A 1 166 ? 12.366 8.845 10.133 1.00 88.50 166 THR A CA 1
ATOM 1238 C C . THR A 1 166 ? 11.303 7.826 10.542 1.00 88.50 166 THR A C 1
ATOM 1240 O O . THR A 1 166 ? 10.990 6.890 9.797 1.00 88.50 166 THR A O 1
ATOM 1243 N N . LYS A 1 167 ? 10.733 7.972 11.749 1.00 89.44 167 LYS A N 1
ATOM 1244 C CA . LYS A 1 167 ? 9.801 6.963 12.289 1.00 89.44 167 LYS A CA 1
ATOM 1245 C C . LYS A 1 167 ? 8.425 7.030 11.634 1.00 89.44 167 LYS A C 1
ATOM 1247 O O . LYS A 1 167 ? 7.812 5.987 11.423 1.00 89.44 167 LYS A O 1
ATOM 1252 N N . THR A 1 168 ? 7.936 8.231 11.327 1.00 91.00 168 THR A N 1
ATOM 1253 C CA . THR A 1 168 ? 6.623 8.434 10.689 1.00 91.00 168 THR A CA 1
ATOM 1254 C C . THR A 1 168 ? 6.687 8.380 9.167 1.00 91.00 168 THR A C 1
ATOM 1256 O O . THR A 1 168 ? 5.648 8.453 8.520 1.00 91.00 168 THR A O 1
ATOM 1259 N N . ARG A 1 169 ? 7.887 8.244 8.587 1.00 90.88 169 ARG A N 1
ATOM 1260 C CA . ARG A 1 169 ? 8.153 8.391 7.147 1.00 90.88 169 ARG A CA 1
ATOM 1261 C C . ARG A 1 169 ? 7.891 9.794 6.597 1.00 90.88 169 ARG A C 1
ATOM 1263 O O . ARG A 1 169 ? 7.804 9.957 5.381 1.00 90.88 169 ARG A O 1
ATOM 1270 N N . ILE A 1 170 ? 7.778 10.804 7.459 1.00 91.50 170 ILE A N 1
ATOM 1271 C CA . ILE A 1 170 ? 7.852 12.206 7.048 1.00 91.50 170 ILE A CA 1
ATOM 1272 C C . ILE A 1 170 ? 9.333 12.533 6.793 1.00 91.50 170 ILE A C 1
ATOM 1274 O O . ILE A 1 170 ? 10.146 12.339 7.698 1.00 91.50 170 ILE A O 1
ATOM 1278 N N . PRO A 1 171 ? 9.728 13.024 5.605 1.00 89.44 171 PRO A N 1
ATOM 1279 C CA . PRO A 1 171 ? 11.128 13.268 5.242 1.00 89.44 171 PRO A CA 1
ATOM 1280 C C . PRO A 1 171 ? 11.679 14.580 5.839 1.00 89.44 171 PRO A C 1
ATOM 1282 O O . PRO A 1 171 ? 12.456 15.282 5.202 1.00 89.44 171 PRO A O 1
ATOM 1285 N N . ASP A 1 172 ? 11.255 14.926 7.052 1.00 90.06 172 ASP A N 1
ATOM 1286 C CA . ASP A 1 172 ? 11.589 16.155 7.768 1.00 90.06 172 ASP A CA 1
ATOM 1287 C C . ASP A 1 172 ? 11.704 15.820 9.266 1.00 90.06 172 ASP A C 1
ATOM 1289 O O . ASP A 1 172 ? 10.678 15.560 9.898 1.00 90.06 172 ASP A O 1
ATOM 1293 N N . PRO A 1 173 ? 12.919 15.767 9.846 1.00 90.25 173 PRO A N 1
ATOM 1294 C CA . PRO A 1 173 ? 13.117 15.323 11.229 1.00 90.25 173 PRO A CA 1
ATOM 1295 C C . PRO A 1 173 ? 12.392 16.165 12.292 1.00 90.25 173 PRO A C 1
ATOM 1297 O O . PRO A 1 173 ? 11.974 15.635 13.328 1.00 90.25 173 PRO A O 1
ATOM 1300 N N . GLU A 1 174 ? 12.228 17.471 12.062 1.00 92.19 174 GLU A N 1
ATOM 1301 C CA . GLU A 1 174 ? 11.545 18.360 13.011 1.00 92.19 174 GLU A CA 1
ATOM 1302 C C . GLU A 1 174 ? 10.031 18.122 12.979 1.00 92.19 174 GLU A C 1
ATOM 1304 O O . GLU A 1 174 ? 9.374 17.986 14.022 1.00 92.19 174 GLU A O 1
ATOM 1309 N N . VAL A 1 175 ? 9.478 17.997 11.772 1.00 93.56 175 VAL A N 1
ATOM 1310 C CA . VAL A 1 175 ? 8.062 17.674 11.567 1.00 93.56 175 VAL A CA 1
ATOM 1311 C C . VAL A 1 175 ? 7.760 16.244 12.031 1.00 93.56 175 VAL A C 1
ATOM 1313 O O . VAL A 1 175 ? 6.744 16.035 12.692 1.00 93.56 175 VAL A O 1
ATOM 1316 N N . ASP A 1 176 ? 8.658 15.282 11.790 1.00 93.06 176 ASP A N 1
ATOM 1317 C CA . ASP A 1 176 ? 8.573 13.898 12.284 1.00 93.06 176 ASP A CA 1
ATOM 1318 C C . ASP A 1 176 ? 8.479 13.865 13.813 1.00 93.06 176 ASP A C 1
ATOM 1320 O O . ASP A 1 176 ? 7.570 13.250 14.367 1.00 93.06 176 ASP A O 1
ATOM 1324 N N . THR A 1 177 ? 9.347 14.605 14.510 1.00 95.19 177 THR A N 1
ATOM 1325 C CA . THR A 1 177 ? 9.315 14.703 15.979 1.00 95.19 177 THR A CA 1
ATOM 1326 C C . THR A 1 177 ? 7.984 15.265 16.479 1.00 95.19 177 THR A C 1
ATOM 1328 O O . THR A 1 177 ? 7.391 14.751 17.434 1.00 95.19 177 THR A O 1
ATOM 1331 N N . THR A 1 178 ? 7.479 16.305 15.814 1.00 96.19 178 THR A N 1
ATOM 1332 C CA . THR A 1 178 ? 6.188 16.919 16.150 1.00 96.19 178 THR A CA 1
ATOM 1333 C C . THR A 1 178 ? 5.038 15.930 15.933 1.00 96.19 178 THR A C 1
ATOM 1335 O O . THR A 1 178 ? 4.180 15.776 16.807 1.00 96.19 178 THR A O 1
ATOM 1338 N N . ALA A 1 179 ? 5.053 15.200 14.816 1.00 95.81 179 ALA A N 1
ATOM 1339 C CA . ALA A 1 179 ? 4.065 14.178 14.494 1.00 95.81 179 ALA A CA 1
ATOM 1340 C C . ALA A 1 179 ? 4.089 13.012 15.493 1.00 95.81 179 ALA A C 1
ATOM 1342 O O . ALA A 1 179 ? 3.030 12.593 15.958 1.00 95.81 179 ALA A O 1
ATOM 1343 N N . ILE A 1 180 ? 5.272 12.539 15.903 1.00 95.44 180 ILE A N 1
ATOM 1344 C CA . ILE A 1 180 ? 5.423 11.487 16.922 1.00 95.44 180 ILE A CA 1
ATOM 1345 C C . ILE A 1 180 ? 4.760 11.902 18.237 1.00 95.44 180 ILE A C 1
ATOM 1347 O O . ILE A 1 180 ? 4.031 11.109 18.835 1.00 95.44 180 ILE A O 1
ATOM 1351 N N . ASN A 1 181 ? 4.989 13.134 18.697 1.00 95.88 181 ASN A N 1
ATOM 1352 C CA . ASN A 1 181 ? 4.398 13.623 19.944 1.00 95.88 181 ASN A CA 1
ATOM 1353 C C . ASN A 1 181 ? 2.869 13.707 19.855 1.00 95.88 181 ASN A C 1
ATOM 1355 O O . ASN A 1 181 ? 2.177 13.327 20.802 1.00 95.88 181 ASN A O 1
ATOM 1359 N N . MET A 1 182 ? 2.338 14.145 18.711 1.00 96.12 182 MET A N 1
ATOM 1360 C CA . MET A 1 182 ? 0.897 14.148 18.471 1.00 96.12 182 MET A CA 1
ATOM 1361 C C . MET A 1 182 ? 0.319 12.728 18.476 1.00 96.12 182 MET A C 1
ATOM 1363 O O . MET A 1 182 ? -0.687 12.496 19.142 1.00 96.12 182 MET A O 1
ATOM 1367 N N . ILE A 1 183 ? 0.964 11.770 17.798 1.00 94.62 183 ILE A N 1
ATOM 1368 C CA . ILE A 1 183 ? 0.523 10.367 17.786 1.00 94.62 183 ILE A CA 1
ATOM 1369 C C . ILE A 1 183 ? 0.507 9.797 19.206 1.00 94.62 183 ILE A C 1
ATOM 1371 O O . ILE A 1 183 ? -0.490 9.209 19.611 1.00 94.62 183 ILE A O 1
ATOM 1375 N N . LYS A 1 184 ? 1.567 10.017 19.996 1.00 94.44 184 LYS A N 1
ATOM 1376 C CA . LYS A 1 184 ? 1.641 9.542 21.389 1.00 94.44 184 LYS A CA 1
ATOM 1377 C C . LYS A 1 184 ? 0.502 10.089 22.249 1.00 94.44 184 LYS A C 1
ATOM 1379 O O . LYS A 1 184 ? -0.057 9.345 23.051 1.00 94.44 184 LYS A O 1
ATOM 1384 N N . LYS A 1 185 ? 0.138 11.359 22.059 1.00 95.50 185 LYS A N 1
ATOM 1385 C CA . LYS A 1 185 ? -1.009 11.966 22.740 1.00 95.50 185 LYS A CA 1
ATOM 1386 C C . LYS A 1 185 ? -2.335 11.334 22.302 1.00 95.50 185 LYS A C 1
ATOM 1388 O O . LYS A 1 185 ? -3.130 10.945 23.144 1.00 95.50 185 LYS A O 1
ATOM 1393 N N . LEU A 1 186 ? -2.562 11.169 20.999 1.00 95.38 186 LEU A N 1
ATOM 1394 C CA . LEU A 1 186 ? -3.782 10.520 20.502 1.00 95.38 186 LEU A CA 1
ATOM 1395 C C . LEU A 1 186 ? -3.908 9.082 21.022 1.00 95.38 186 LEU A C 1
ATOM 1397 O O . LEU A 1 186 ? -4.989 8.668 21.427 1.00 95.38 186 LEU A O 1
ATOM 1401 N N . MET A 1 187 ? -2.794 8.350 21.104 1.00 92.12 187 MET A N 1
ATOM 1402 C CA . MET A 1 187 ? -2.761 7.015 21.702 1.00 92.12 187 MET A CA 1
ATOM 1403 C C . MET A 1 187 ? -3.165 7.026 23.182 1.00 92.12 187 MET A C 1
ATOM 1405 O O . MET A 1 187 ? -3.924 6.150 23.592 1.00 92.12 187 MET A O 1
ATOM 1409 N N . SER A 1 188 ? -2.694 7.994 23.985 1.00 94.06 188 SER A N 1
ATOM 1410 C CA . SER A 1 188 ? -3.117 8.108 25.392 1.00 94.06 188 SER A CA 1
ATOM 1411 C C . SER A 1 188 ? -4.588 8.483 25.538 1.00 94.06 188 SER A C 1
ATOM 1413 O O . SER A 1 188 ? -5.231 8.067 26.498 1.00 94.06 188 SER A O 1
ATOM 1415 N N . ASP A 1 189 ? -5.115 9.231 24.570 1.00 96.25 189 ASP A N 1
ATOM 1416 C CA . ASP A 1 189 ? -6.502 9.694 24.550 1.00 96.25 189 ASP A CA 1
ATOM 1417 C C . ASP A 1 189 ? -7.460 8.634 23.960 1.00 96.25 189 ASP A C 1
ATOM 1419 O O . ASP A 1 189 ? -8.679 8.798 24.014 1.00 96.25 189 ASP A O 1
ATOM 1423 N N . GLY A 1 190 ? -6.931 7.523 23.427 1.00 93.88 190 GLY A N 1
ATOM 1424 C CA . GLY A 1 190 ? -7.719 6.476 22.771 1.00 93.88 190 GLY A CA 1
ATOM 1425 C C . GLY A 1 190 ? -8.312 6.908 21.426 1.00 93.88 190 GLY A C 1
ATOM 1426 O O . GLY A 1 190 ? -9.341 6.374 21.013 1.00 93.88 190 GLY A O 1
ATOM 1427 N N . ASP A 1 191 ? -7.676 7.871 20.760 1.00 95.38 191 ASP A N 1
ATOM 1428 C CA . ASP A 1 191 ? -8.132 8.479 19.512 1.00 95.38 191 ASP A CA 1
ATOM 1429 C C . ASP A 1 191 ? -7.214 8.113 18.328 1.00 95.38 191 ASP A C 1
ATOM 1431 O O . ASP A 1 191 ? -6.148 7.508 18.478 1.00 95.38 191 ASP A O 1
ATOM 1435 N N . SER A 1 192 ? -7.640 8.454 17.115 1.00 94.00 192 SER A N 1
ATOM 1436 C CA . SER A 1 192 ? -6.943 8.147 15.868 1.00 94.00 192 SER A CA 1
ATOM 1437 C C . SER A 1 192 ? -6.966 9.331 14.910 1.00 94.00 192 SER A C 1
ATOM 1439 O O . SER A 1 192 ? -7.846 10.185 14.962 1.00 94.00 192 SER A O 1
ATOM 1441 N N . ILE A 1 193 ? -6.000 9.375 13.997 1.00 96.38 193 ILE A N 1
ATOM 1442 C CA . ILE A 1 193 ? -5.930 10.418 12.977 1.00 96.38 193 ILE A CA 1
ATOM 1443 C C . ILE A 1 193 ? -5.464 9.836 11.648 1.00 96.38 193 ILE A C 1
ATOM 1445 O O . ILE A 1 193 ? -4.742 8.840 11.606 1.00 96.38 193 ILE A O 1
ATOM 1449 N N . GLY A 1 194 ? -5.912 10.451 10.557 1.00 96.12 194 GLY A N 1
ATOM 1450 C CA . GLY A 1 194 ? -5.447 10.132 9.213 1.00 96.12 194 GLY A CA 1
ATOM 1451 C C . GLY A 1 194 ? -4.201 10.924 8.820 1.00 96.12 194 GLY A C 1
ATOM 1452 O O . GLY A 1 194 ? -3.636 11.696 9.598 1.00 96.12 194 GLY A O 1
ATOM 1453 N N . GLY A 1 195 ? -3.814 10.767 7.562 1.00 96.19 195 GLY A N 1
ATOM 1454 C CA . GLY A 1 195 ? -2.716 11.500 6.955 1.00 96.19 195 GLY A CA 1
ATOM 1455 C C . GLY A 1 195 ? -2.782 11.437 5.436 1.00 96.19 195 GLY A C 1
ATOM 1456 O O . GLY A 1 195 ? -3.646 10.762 4.871 1.00 96.19 195 GLY A O 1
ATOM 1457 N N . ALA A 1 196 ? -1.858 12.136 4.790 1.00 95.75 196 ALA A N 1
ATOM 1458 C CA . ALA A 1 196 ? -1.656 12.075 3.351 1.00 95.75 196 ALA A CA 1
ATOM 1459 C C . ALA A 1 196 ? -0.312 11.411 3.044 1.00 95.75 196 ALA A C 1
ATOM 1461 O O . ALA A 1 196 ? 0.700 11.698 3.686 1.00 95.75 196 ALA A O 1
ATOM 1462 N N . ILE A 1 197 ? -0.302 10.539 2.039 1.00 94.56 197 ILE A N 1
ATOM 1463 C CA . ILE A 1 197 ? 0.904 9.908 1.502 1.00 94.56 197 ILE A CA 1
ATOM 1464 C C . ILE A 1 197 ? 1.157 10.527 0.133 1.00 94.56 197 ILE A C 1
ATOM 1466 O O . ILE A 1 197 ? 0.241 10.616 -0.682 1.00 94.56 197 ILE A O 1
ATOM 1470 N N . HIS A 1 198 ? 2.393 10.939 -0.120 1.00 92.50 198 HIS A N 1
ATOM 1471 C CA . HIS A 1 198 ? 2.827 11.369 -1.440 1.00 92.50 198 HIS A CA 1
ATOM 1472 C C . HIS A 1 198 ? 3.611 10.238 -2.095 1.00 92.50 198 HIS A C 1
ATOM 1474 O O . HIS A 1 198 ? 4.453 9.618 -1.447 1.00 92.50 198 HIS A O 1
ATOM 1480 N N . VAL A 1 199 ? 3.340 9.978 -3.374 1.00 92.56 199 VAL A N 1
ATOM 1481 C CA . VAL A 1 199 ? 4.070 8.997 -4.181 1.00 92.56 199 VAL A CA 1
ATOM 1482 C C . VAL A 1 199 ? 4.584 9.680 -5.438 1.00 92.56 199 VAL A C 1
ATOM 1484 O O . VAL A 1 199 ? 3.842 10.379 -6.125 1.00 92.56 199 VAL A O 1
ATOM 1487 N N . ARG A 1 200 ? 5.858 9.458 -5.744 1.00 90.88 200 ARG A N 1
ATOM 1488 C CA . ARG A 1 200 ? 6.550 9.986 -6.913 1.00 90.88 200 ARG A CA 1
ATOM 1489 C C . ARG A 1 200 ? 7.096 8.833 -7.743 1.00 90.88 200 ARG A C 1
ATOM 1491 O O . ARG A 1 200 ? 7.734 7.931 -7.206 1.00 90.88 200 ARG A O 1
ATOM 1498 N N . VAL A 1 201 ? 6.881 8.912 -9.052 1.00 93.06 201 VAL A N 1
ATOM 1499 C CA . VAL A 1 201 ? 7.451 7.996 -10.044 1.00 93.06 201 VAL A CA 1
ATOM 1500 C C . VAL A 1 201 ? 8.322 8.805 -11.000 1.00 93.06 201 VAL A C 1
ATOM 1502 O O . VAL A 1 201 ? 7.871 9.810 -11.547 1.00 93.06 201 VAL A O 1
ATOM 1505 N N . VAL A 1 202 ? 9.574 8.395 -11.180 1.00 93.06 202 VAL A N 1
ATOM 1506 C CA . VAL A 1 202 ? 10.570 9.060 -12.034 1.00 93.06 202 VAL A CA 1
ATOM 1507 C C . VAL A 1 202 ? 11.076 8.069 -13.071 1.00 93.06 202 VAL A C 1
ATOM 1509 O O . VAL A 1 202 ? 11.208 6.889 -12.778 1.00 93.06 202 VAL A O 1
ATOM 1512 N N . GLY A 1 203 ? 11.360 8.541 -14.286 1.00 95.12 203 GLY A N 1
ATOM 1513 C CA . GLY A 1 203 ? 11.871 7.691 -15.367 1.00 95.12 203 GLY A CA 1
ATOM 1514 C C . GLY A 1 203 ? 10.791 6.925 -16.136 1.00 95.12 203 GLY A C 1
ATOM 1515 O O . GLY A 1 203 ? 11.120 6.151 -17.028 1.00 95.12 203 GLY A O 1
ATOM 1516 N N . LEU A 1 204 ? 9.506 7.156 -15.836 1.00 95.00 204 LEU A N 1
ATOM 1517 C CA . LEU A 1 204 ? 8.402 6.562 -16.588 1.00 95.00 204 LEU A CA 1
ATOM 1518 C C . LEU A 1 204 ? 8.401 7.097 -18.037 1.00 95.00 204 LEU A C 1
ATOM 1520 O O . LEU A 1 204 ? 8.373 8.319 -18.222 1.00 95.00 204 LEU A O 1
ATOM 1524 N N . PRO A 1 205 ? 8.430 6.230 -19.067 1.00 94.50 205 PRO A N 1
ATOM 1525 C CA . PRO A 1 205 ? 8.398 6.680 -20.452 1.00 94.50 205 PRO A CA 1
ATOM 1526 C C . PRO A 1 205 ? 7.049 7.323 -20.798 1.00 94.50 205 PRO A C 1
ATOM 1528 O O . PRO A 1 205 ? 5.999 6.946 -20.279 1.00 94.50 205 PRO A O 1
ATOM 1531 N N . GLY A 1 206 ? 7.072 8.298 -21.709 1.00 95.44 206 GLY A N 1
ATOM 1532 C CA . GLY A 1 206 ? 5.845 8.880 -22.251 1.00 95.44 206 GLY A CA 1
ATOM 1533 C C . GLY A 1 206 ? 5.048 7.852 -23.059 1.00 95.44 206 GLY A C 1
ATOM 1534 O O . GLY A 1 206 ? 5.633 7.049 -23.783 1.00 95.44 206 GLY A O 1
ATOM 1535 N N . GLY A 1 207 ? 3.718 7.899 -22.952 1.00 94.44 207 GLY A N 1
ATOM 1536 C CA . GLY A 1 207 ? 2.812 7.003 -23.683 1.00 94.44 207 GLY A CA 1
ATOM 1537 C C . GLY A 1 207 ? 2.423 5.718 -22.946 1.00 94.44 207 GLY A C 1
ATOM 1538 O O . GLY A 1 207 ? 1.807 4.853 -23.555 1.00 94.44 207 GLY A O 1
ATOM 1539 N N . VAL A 1 208 ? 2.761 5.577 -21.660 1.00 94.94 208 VAL A N 1
ATOM 1540 C CA . VAL A 1 208 ? 2.248 4.484 -20.817 1.00 94.94 208 VAL A CA 1
ATOM 1541 C C . VAL A 1 208 ? 0.762 4.707 -20.517 1.00 94.94 208 VAL A C 1
ATOM 1543 O O . VAL A 1 208 ? 0.359 5.828 -20.208 1.00 94.94 208 VAL A O 1
ATOM 1546 N N . GLY A 1 209 ? -0.021 3.627 -20.552 1.00 94.25 209 GLY A N 1
ATOM 1547 C CA . GLY A 1 209 ? -1.461 3.621 -20.291 1.00 94.25 209 GLY A CA 1
ATOM 1548 C C . GLY A 1 209 ? -2.289 3.413 -21.554 1.00 94.25 209 GLY A C 1
ATOM 1549 O O . GLY A 1 209 ? -1.793 3.545 -22.669 1.00 94.25 209 GLY A O 1
ATOM 1550 N N . GLU A 1 210 ? -3.563 3.103 -21.358 1.00 96.31 210 GLU A N 1
ATOM 1551 C CA . GLU A 1 210 ? -4.526 2.840 -22.425 1.00 96.31 210 GLU A CA 1
ATOM 1552 C C . GLU A 1 210 ? -5.655 3.898 -22.417 1.00 96.31 210 GLU A C 1
ATOM 1554 O O . GLU A 1 210 ? -5.798 4.664 -21.456 1.00 96.31 210 GLU A O 1
ATOM 1559 N N . PRO A 1 211 ? -6.462 4.018 -23.486 1.00 94.25 211 PRO A N 1
ATOM 1560 C CA . PRO A 1 211 ? -7.524 5.022 -23.557 1.00 94.25 211 PRO A CA 1
ATOM 1561 C C . PRO A 1 211 ? -8.636 4.871 -22.500 1.00 94.25 211 PRO A C 1
ATOM 1563 O O . PRO A 1 211 ? -8.953 3.783 -22.027 1.00 94.25 211 PRO A O 1
ATOM 1566 N N . PHE A 1 212 ? -9.327 5.983 -22.225 1.00 91.00 212 PHE A N 1
ATOM 1567 C CA . PHE A 1 212 ? -10.543 6.065 -21.401 1.00 91.00 212 PHE A CA 1
ATOM 1568 C C . PHE A 1 212 ? -10.397 5.509 -19.974 1.00 91.00 212 PHE A C 1
ATOM 1570 O O . PHE A 1 212 ? -9.959 6.236 -19.088 1.00 91.00 212 PHE A O 1
ATOM 1577 N N . PHE A 1 213 ? -10.819 4.263 -19.741 1.00 93.50 213 PHE A N 1
ATOM 1578 C CA . PHE A 1 213 ? -10.914 3.649 -18.410 1.00 93.50 213 PHE A CA 1
ATOM 1579 C C . PHE A 1 213 ? -9.608 3.007 -17.946 1.00 93.50 213 PHE A C 1
ATOM 1581 O O . PHE A 1 213 ? -9.460 2.719 -16.760 1.00 93.50 213 PHE A O 1
ATOM 1588 N N . ASP A 1 214 ? -8.662 2.837 -18.865 1.00 95.69 214 ASP A N 1
ATOM 1589 C CA . ASP A 1 214 ? -7.407 2.131 -18.634 1.00 95.69 214 ASP A CA 1
ATOM 1590 C C . ASP A 1 214 ? -6.199 3.089 -18.700 1.00 95.69 214 ASP A C 1
ATOM 1592 O O . ASP A 1 214 ? -5.051 2.676 -18.889 1.00 95.69 214 ASP A O 1
ATOM 1596 N N . SER A 1 215 ? -6.447 4.393 -18.500 1.00 95.88 215 SER A N 1
ATOM 1597 C CA . SER A 1 215 ? -5.375 5.379 -18.332 1.00 95.88 215 SER A CA 1
ATOM 1598 C C . SER A 1 215 ? -4.555 5.067 -17.079 1.00 95.88 215 SER A C 1
ATOM 1600 O O . SER A 1 215 ? -5.047 4.433 -16.141 1.00 95.88 215 SER A O 1
ATOM 1602 N N . VAL A 1 216 ? -3.314 5.560 -17.019 1.00 95.25 216 VAL A N 1
ATOM 1603 C CA . VAL A 1 216 ? -2.439 5.357 -15.851 1.00 95.25 216 VAL A CA 1
ATOM 1604 C C . VAL A 1 216 ? -3.121 5.826 -14.568 1.00 95.25 216 VAL A C 1
ATOM 1606 O O . VAL A 1 216 ? -3.181 5.076 -13.596 1.00 95.25 216 VAL A O 1
ATOM 1609 N N . GLU A 1 217 ? -3.699 7.028 -14.566 1.00 95.25 217 GLU A N 1
ATOM 1610 C CA . GLU A 1 217 ? -4.418 7.556 -13.409 1.00 95.25 217 GLU A CA 1
ATOM 1611 C C . GLU A 1 217 ? -5.648 6.715 -13.064 1.00 95.25 217 GLU A C 1
ATOM 1613 O O . GLU A 1 217 ? -5.928 6.519 -11.883 1.00 95.25 217 GLU A O 1
ATOM 1618 N N . SER A 1 218 ? -6.366 6.189 -14.060 1.00 95.94 218 SER A N 1
ATOM 1619 C CA . SER A 1 218 ? -7.573 5.383 -13.846 1.00 95.94 218 SER A CA 1
ATOM 1620 C C . SER A 1 218 ? -7.238 4.044 -13.183 1.00 95.94 218 SER A C 1
ATOM 1622 O O . SER A 1 218 ? -7.822 3.700 -12.150 1.00 95.94 218 SER A O 1
ATOM 1624 N N . VAL A 1 219 ? -6.234 3.333 -13.704 1.00 95.81 219 VAL A N 1
ATOM 1625 C CA . VAL A 1 219 ? -5.766 2.047 -13.161 1.00 95.81 219 VAL A CA 1
ATOM 1626 C C . VAL A 1 219 ? -5.149 2.227 -11.774 1.00 95.81 219 VAL A C 1
ATOM 1628 O O . VAL A 1 219 ? -5.483 1.484 -10.847 1.00 95.81 219 VAL A O 1
ATOM 1631 N N . ILE A 1 220 ? -4.298 3.245 -11.592 1.00 95.19 220 ILE A N 1
ATOM 1632 C CA . ILE A 1 220 ? -3.710 3.560 -10.283 1.00 95.19 220 ILE A CA 1
ATOM 1633 C C . ILE A 1 220 ? -4.809 3.915 -9.283 1.00 95.19 220 ILE A C 1
ATOM 1635 O O . ILE A 1 220 ? -4.799 3.405 -8.165 1.00 95.19 220 ILE A O 1
ATOM 1639 N N . SER A 1 221 ? -5.787 4.736 -9.674 1.00 96.12 221 SER A N 1
ATOM 1640 C CA . SER A 1 221 ? -6.892 5.115 -8.789 1.00 96.12 221 SER A CA 1
ATOM 1641 C C . SER A 1 221 ? -7.692 3.900 -8.339 1.00 96.12 221 SER A C 1
ATOM 1643 O O . SER A 1 221 ? -7.968 3.755 -7.150 1.00 96.12 221 SER A O 1
ATOM 1645 N N . HIS A 1 222 ? -8.023 2.996 -9.264 1.00 95.06 222 HIS A N 1
ATOM 1646 C CA . HIS A 1 222 ? -8.735 1.761 -8.947 1.00 95.06 222 HIS A CA 1
ATOM 1647 C C . HIS A 1 222 ? -7.972 0.901 -7.925 1.00 95.06 222 HIS A C 1
ATOM 1649 O O . HIS A 1 222 ? -8.539 0.454 -6.921 1.00 95.06 222 HIS A O 1
ATOM 1655 N N . ALA A 1 223 ? -6.668 0.713 -8.146 1.00 93.44 223 ALA A N 1
ATOM 1656 C CA . ALA A 1 223 ? -5.814 -0.044 -7.239 1.00 93.44 223 ALA A CA 1
ATOM 1657 C C . ALA A 1 223 ? -5.696 0.629 -5.860 1.00 93.44 223 ALA A C 1
ATOM 1659 O O . ALA A 1 223 ? -5.849 -0.029 -4.832 1.00 93.44 223 ALA A O 1
ATOM 1660 N N . LEU A 1 224 ? -5.481 1.945 -5.816 1.00 94.50 224 LEU A N 1
ATOM 1661 C CA . LEU A 1 224 ? -5.305 2.694 -4.571 1.00 94.50 224 LEU A CA 1
ATOM 1662 C C . LEU A 1 224 ? -6.592 2.772 -3.740 1.00 94.50 224 LEU A C 1
ATOM 1664 O O . LEU A 1 224 ? -6.527 2.613 -2.524 1.00 94.50 224 LEU A O 1
ATOM 1668 N N . PHE A 1 225 ? -7.767 2.930 -4.357 1.00 93.81 225 PHE A N 1
ATOM 1669 C CA . PHE A 1 225 ? -9.046 2.868 -3.632 1.00 93.81 225 PHE A CA 1
ATOM 1670 C C . PHE A 1 225 ? -9.359 1.473 -3.068 1.00 93.81 225 PHE A C 1
ATOM 1672 O O . PHE A 1 225 ? -10.222 1.346 -2.197 1.00 93.81 225 PHE A O 1
ATOM 1679 N N . SER A 1 226 ? -8.650 0.435 -3.521 1.00 90.12 226 SER A N 1
ATOM 1680 C CA . SER A 1 226 ? -8.732 -0.909 -2.942 1.00 90.12 226 SER A CA 1
ATOM 1681 C C . SER A 1 226 ? -7.902 -1.058 -1.659 1.00 90.12 226 SER A C 1
ATOM 1683 O O . SER A 1 226 ? -8.085 -2.028 -0.922 1.00 90.12 226 SER A O 1
ATOM 1685 N N . ILE A 1 227 ? -7.014 -0.104 -1.352 1.00 91.69 227 ILE A N 1
ATOM 1686 C CA . ILE A 1 227 ? -6.276 -0.069 -0.086 1.00 91.69 227 ILE A CA 1
ATOM 1687 C C . ILE A 1 227 ? -7.225 0.420 1.024 1.00 91.69 227 ILE A C 1
ATOM 1689 O O . ILE A 1 227 ? -7.827 1.492 0.895 1.00 91.69 227 ILE A O 1
ATOM 1693 N N . PRO A 1 228 ? -7.371 -0.324 2.140 1.00 89.88 228 PRO A N 1
ATOM 1694 C CA . PRO A 1 228 ? -8.239 0.091 3.236 1.00 89.88 228 PRO A CA 1
ATOM 1695 C C . PRO A 1 228 ? -7.914 1.499 3.753 1.00 89.88 228 PRO A C 1
ATOM 1697 O O . PRO A 1 228 ? -6.755 1.893 3.830 1.00 89.88 228 PRO A O 1
ATOM 1700 N N . ALA A 1 229 ? -8.957 2.229 4.154 1.00 92.88 229 ALA A N 1
ATOM 1701 C CA . ALA A 1 229 ? -8.917 3.605 4.666 1.00 92.88 229 ALA A CA 1
ATOM 1702 C C . ALA A 1 229 ? -8.603 4.727 3.654 1.00 92.88 229 ALA A C 1
ATOM 1704 O O . ALA A 1 229 ? -8.790 5.891 4.009 1.00 92.88 229 ALA A O 1
ATOM 1705 N N . VAL A 1 230 ? -8.255 4.433 2.396 1.00 95.69 230 VAL A N 1
ATOM 1706 C CA . VAL A 1 230 ? -8.145 5.471 1.352 1.00 95.69 230 VAL A CA 1
ATOM 1707 C C . VAL A 1 230 ? -9.517 6.100 1.075 1.00 95.69 230 VAL A C 1
ATOM 1709 O O . VAL A 1 230 ? -10.532 5.405 0.965 1.00 95.69 230 VAL A O 1
ATOM 1712 N N . LYS A 1 231 ? -9.554 7.438 0.995 1.00 95.88 231 LYS A N 1
ATOM 1713 C CA . LYS A 1 231 ? -10.775 8.232 0.734 1.00 95.88 231 LYS A CA 1
ATOM 1714 C C . LYS A 1 231 ? -10.630 9.270 -0.373 1.00 95.88 231 LYS A C 1
ATOM 1716 O O . LYS A 1 231 ? -11.644 9.711 -0.902 1.00 95.88 231 LYS A O 1
ATOM 1721 N N . ALA A 1 232 ? -9.405 9.647 -0.716 1.00 96.81 232 ALA A N 1
ATOM 1722 C CA . ALA A 1 232 ? -9.106 10.622 -1.750 1.00 96.81 232 ALA A CA 1
ATOM 1723 C C . ALA A 1 232 ? -7.775 10.270 -2.421 1.00 96.81 232 ALA A C 1
ATOM 1725 O O . ALA A 1 232 ? -6.907 9.664 -1.791 1.00 96.81 232 ALA A O 1
ATOM 1726 N N . ILE A 1 233 ? -7.647 10.651 -3.689 1.00 96.88 233 ILE A N 1
ATOM 1727 C CA . ILE A 1 233 ? -6.441 10.506 -4.506 1.00 96.88 233 ILE A CA 1
ATOM 1728 C C . ILE A 1 233 ? -6.301 11.788 -5.319 1.00 96.88 233 ILE A C 1
ATOM 1730 O O . ILE A 1 233 ? -7.293 12.311 -5.830 1.00 96.88 233 ILE A O 1
ATOM 1734 N N . GLU A 1 234 ? -5.076 12.280 -5.442 1.00 96.44 234 GLU A N 1
ATOM 1735 C CA . GLU A 1 234 ? -4.739 13.455 -6.234 1.00 96.44 234 GLU A CA 1
ATOM 1736 C C . GLU A 1 234 ? -3.547 13.144 -7.138 1.00 96.44 234 GLU A C 1
ATOM 1738 O O . GLU A 1 234 ? -2.610 12.462 -6.726 1.00 96.44 234 GLU A O 1
ATOM 1743 N N . PHE A 1 235 ? -3.568 13.682 -8.358 1.00 95.75 235 PHE A N 1
ATOM 1744 C CA . PHE A 1 235 ? -2.448 13.615 -9.294 1.00 95.75 235 PHE A CA 1
ATOM 1745 C C . PHE A 1 235 ? -1.936 15.028 -9.571 1.00 95.75 235 PHE A C 1
ATOM 1747 O O . PHE A 1 235 ? -2.720 15.951 -9.808 1.00 95.75 235 PHE A O 1
ATOM 1754 N N . GLY A 1 236 ? -0.614 15.207 -9.530 1.00 92.75 236 GLY A N 1
ATOM 1755 C CA . GLY A 1 236 ? 0.023 16.505 -9.751 1.00 92.75 236 GLY A CA 1
ATOM 1756 C C . GLY A 1 236 ? -0.488 17.575 -8.782 1.00 92.75 236 GLY A C 1
ATOM 1757 O O . GLY A 1 236 ? -0.365 17.438 -7.568 1.00 92.75 236 GLY A O 1
ATOM 1758 N N . SER A 1 237 ? -1.066 18.653 -9.317 1.00 93.31 237 SER A N 1
ATOM 1759 C CA . SER A 1 237 ? -1.625 19.750 -8.513 1.00 93.31 237 SER A CA 1
ATOM 1760 C C . SER A 1 237 ? -2.936 19.402 -7.796 1.00 93.31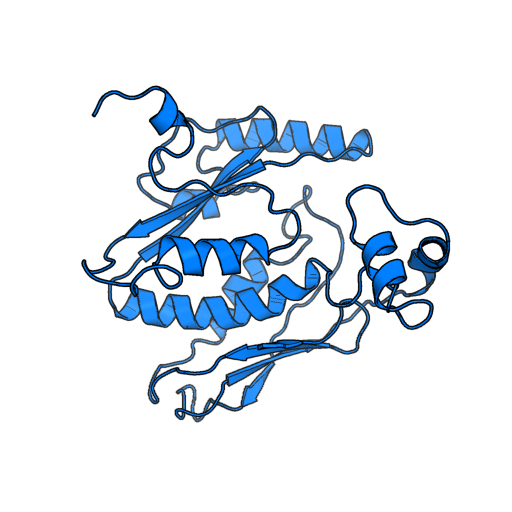 237 SER A C 1
ATOM 1762 O O . SER A 1 237 ? -3.389 20.201 -6.975 1.00 93.31 237 SER A O 1
ATOM 1764 N N . GLY A 1 238 ? -3.546 18.246 -8.078 1.00 95.12 238 GLY A N 1
ATOM 1765 C CA . GLY A 1 238 ? -4.734 17.772 -7.369 1.00 95.12 238 GLY A CA 1
ATOM 1766 C C . GLY A 1 238 ? -5.887 18.776 -7.390 1.00 95.12 238 GLY A C 1
ATOM 1767 O O . GLY A 1 238 ? -6.112 19.470 -8.383 1.00 95.12 238 GLY A O 1
ATOM 1768 N N . PHE A 1 239 ? -6.587 18.919 -6.265 1.00 95.31 239 PHE A N 1
ATOM 1769 C CA . PHE A 1 239 ? -7.698 19.860 -6.109 1.00 95.31 239 PHE A CA 1
ATOM 1770 C C . PHE A 1 239 ? -7.289 21.328 -6.296 1.00 95.31 239 PHE A C 1
ATOM 1772 O O . PHE A 1 239 ? -8.147 22.152 -6.630 1.00 95.31 239 PHE A O 1
ATOM 1779 N N . LYS A 1 240 ? -5.999 21.678 -6.157 1.00 94.94 240 LYS A N 1
ATOM 1780 C CA . LYS A 1 240 ? -5.521 23.057 -6.377 1.00 94.94 240 LYS A CA 1
ATOM 1781 C C . LYS A 1 240 ? -5.777 23.527 -7.809 1.00 94.94 240 LYS A C 1
ATOM 1783 O O . LYS A 1 240 ? -5.994 24.723 -8.004 1.00 94.94 240 LYS A O 1
ATOM 1788 N N . VAL A 1 241 ? -5.857 22.602 -8.775 1.00 96.25 241 VAL A N 1
ATOM 1789 C CA . VAL A 1 241 ? -6.152 22.911 -10.186 1.00 96.25 241 VAL A CA 1
ATOM 1790 C C . VAL A 1 241 ? -7.452 23.703 -10.357 1.00 96.25 241 VAL A C 1
ATOM 1792 O O . VAL A 1 241 ? -7.538 24.552 -11.236 1.00 96.25 241 VAL A O 1
ATOM 1795 N N . SER A 1 242 ? -8.435 23.506 -9.469 1.00 96.75 242 SER A N 1
ATOM 1796 C CA . SER A 1 242 ? -9.727 24.210 -9.506 1.00 96.75 242 SER A CA 1
ATOM 1797 C C . SER A 1 242 ? -9.619 25.731 -9.336 1.00 96.75 242 SER A C 1
ATOM 1799 O O . SER A 1 242 ? -10.521 26.464 -9.733 1.00 96.75 242 SER A O 1
ATOM 1801 N N . SER A 1 243 ? -8.510 26.207 -8.764 1.00 96.81 243 SER A N 1
ATOM 1802 C CA . SER A 1 243 ? -8.213 27.629 -8.553 1.00 96.81 243 SER A CA 1
ATOM 1803 C C . SER A 1 243 ? -7.153 28.190 -9.509 1.00 96.81 243 SER A C 1
ATOM 1805 O O . SER A 1 243 ? -6.808 29.369 -9.419 1.00 96.81 243 SER A O 1
ATOM 1807 N N . MET A 1 244 ? -6.620 27.369 -10.418 1.00 96.50 244 MET A N 1
ATOM 1808 C CA . MET A 1 244 ? -5.550 27.756 -11.338 1.00 96.50 244 MET A CA 1
ATOM 1809 C C . MET A 1 244 ? -6.119 28.286 -12.660 1.00 96.50 244 MET A C 1
ATOM 1811 O O . MET A 1 244 ? -7.211 27.916 -13.086 1.00 96.50 244 MET A O 1
ATOM 1815 N N . ARG A 1 245 ? -5.367 29.175 -13.320 1.00 93.69 245 ARG A N 1
ATOM 1816 C CA . ARG A 1 245 ? -5.613 29.548 -14.722 1.00 93.69 245 ARG A CA 1
ATOM 1817 C C . ARG A 1 245 ? -4.823 28.599 -15.629 1.00 93.69 245 ARG A C 1
ATOM 1819 O O . ARG A 1 245 ? -3.799 28.079 -15.190 1.00 93.69 245 ARG A O 1
ATOM 1826 N N . GLY A 1 246 ? -5.340 28.375 -16.837 1.00 90.56 246 GLY A N 1
ATOM 1827 C CA . GLY A 1 246 ? -4.699 27.545 -17.865 1.00 90.56 246 GLY A CA 1
ATOM 1828 C C . GLY A 1 246 ? -3.413 28.140 -18.415 1.00 90.56 246 GLY A C 1
ATOM 1829 O O . GLY A 1 246 ? -3.221 29.371 -18.268 1.00 90.56 246 GLY A O 1
#

Radius of gyration: 19.67 Å; chains: 1; bounding box: 42×51×49 Å

pLDDT: mean 88.78, std 10.47, range [55.81, 97.94]

Foldseek 3Di:
DWDWWLLGFKTKDKDADDDWFQAADQVLLQVLLVVVDFPPDPLGDPDDFSLRKDWDDQDDPRIGPRGITMIIGGHDDQPQVVQPCLQPDPDPPACSVVQCVVPNPPRDRRCNICLHLVSCSNVSSNVSSVQSVCVVLVKHKAKAFQWWAPQGDPDPPPDRVCLVVADRSRSDNVSSVVVVVVSVVCVVVVHDTDTDMDMDMPPDDPPPWDPDCTGPCNVVVVVQVSNPPDDDDADDCRPVVVVDDD

Secondary structure (DSSP, 8-state):
-EEE-TTSSEEEEEE--PPTT-B--HHHHHHHHHHH-TTSSTTS--------EEEEESEETTEE-SSPEEEEEE-S---GGGGGGGGT-PPTTSTHHHHHHHHGGGS--GGGGGGSGGGHHHHHHHHHHHHHHHHHTT-EEEEEEEEETTEE-----S-GGGGGTSSS--S-HHHHHHHHHHHHHHHHHT----EEEEEEEESPPTT-S-SGGGSHHHHHHHHHHTSTT------TTGGGGGG---

Sequence (246 aa):
MVFGASHGQVVGSTLEGLPAGVHINHAAIEEWLGRRKPSISEITTQREEDDSVSILSGVKDDFTDGSPITFIIANKDAMPSHYEDLKTRPRPGHADLTLFMKYGEFRNYSGGGFLSGRMTAPLVAAGSVCMSILSGAGIDVNGWVQSIGNIETKLQAETPSAAYSTKTRIPDPEVDTTAINMIKKLMSDGDSIGGAIHVRVVGLPGGVGEPFFDSVESVISHALFSIPAVKAIEFGSGFKVSSMRG

InterPro domains:
  IPR000453 Chorismate synthase [PF01264] (2-246)
  IPR000453 Chorismate synthase [PTHR21085] (2-246)
  IPR000453 Chorismate synthase [TIGR00033] (2-246)
  IPR020541 Chorismate synthase, conserved site [PS00788] (113-129)
  IPR035904 Chorismate synthase AroC superfamily [G3DSA:3.60.150.10] (1-246)
  IPR035904 Chorismate synthase AroC superfamily [SSF103263] (2-246)

Organism: NCBI:txid410659